Protein AF-A0A3A5KV38-F1 (afdb_monomer_lite)

Sequence (292 aa):
MNAKLRKIRETLGQWLKVYRAKRARAKSKATFIGITGSSAKSTTASLLGHILAGYRPTYTQVLALKTLFPGEHFWLPTAAAVATALELGVPPQIVAARAATLQPLANRSQVLVTEGGPHFLVDAAKAPWHSINLALDMMAKATVARKRIVLGQISDYAGSTRKYHYAYKSAREIADQVIYTGDNAHRSKADQADRDSGRFLELRTPKQVSDHIKATAVEGELILLKSSPKLHLERIALAWTHDVKCWVPNCGKREGCEGCGLFEVPFEEHRDYVRKRKRAKRRRRFLRLIGR

pLDDT: mean 88.74, std 10.94, range [54.31, 98.88]

Foldseek 3Di:
DDPVVVVVVVVVVVVVVLVVQQVCLVVDPDDDDQFFDPDCRVVVQVVVQVVVVVPDDGDGDDQDAAAPQLFRVCRVVLSVVLVVCVSNSNDSVVSRVVRNPDADDPQCQGWDAFVQFEIERRNALAAELVVLVRLLRSLQPDPFPAEEEEEEAHDDDPDDLVSLCVSLVSNLVRHQAYEYEADSQVSNPDDPVCVVVRSYYYDHALVVVLVVRVVDTGHHYYYYDHHHNQRLNCLSVVVSVDQFQDRPRGDPDSDHPVVLVCRNPHPVCSVVVVVVVVVVVVVVVVCVVVVD

Secondary structure (DSSP, 8-state):
--HHHHHHHHHHHHHHHHHHHHHHHHT--PPP-----SSSHHHHHHHHHHHHHTTS-------------SSGGGHHHHHHHHHHHHHTT--HHHHHHHHTT-PPPTTSSEEEE-TTS-EEEEE-S--BHHHHHHHHHHHHH---S-EEEEE---BSSS--THHHHHHHHHHHTT-SEEEEESTTGGGG---HHHHHTTSEEEESSHHHHHHHHHHH--TT-EEEEE--GGG-THHHHHTTTS------SS---SS-HHHHT-TTS-GGGHHHHHHHHHHHHHHHHHHHHTT-

Organism: NCBI:txid1300307

InterPro domains:
  IPR036565 Mur-like, catalytic domain superfamily [G3DSA:3.40.1190.10] (15-68)
  IPR036565 Mur-like, catalytic domain superfamily [SSF53623] (26-59)
  IPR036615 Mur ligase, C-terminal domain superfamily [G3DSA:3.90.190.20] (105-247)
  IPR036615 Mur ligase, C-terminal domain superfamily [SSF53244] (106-237)
  IPR051046 MurCDEF Family: Cell Wall and Coenzyme F430 Synthesis [PTHR43024] (65-241)

Structure (mmCIF, N/CA/C/O backbone):
data_AF-A0A3A5KV38-F1
#
_entry.id   AF-A0A3A5KV38-F1
#
loop_
_atom_site.group_PDB
_atom_site.id
_atom_site.type_symbol
_atom_site.label_atom_id
_atom_site.label_alt_id
_atom_site.label_comp_id
_atom_site.label_asym_id
_atom_site.label_entity_id
_atom_site.label_seq_id
_atom_site.pdbx_PDB_ins_code
_atom_site.Cartn_x
_atom_site.Cartn_y
_atom_site.Cartn_z
_atom_site.occupancy
_atom_site.B_iso_or_equiv
_atom_site.auth_seq_id
_atom_site.auth_comp_id
_atom_site.auth_asym_id
_atom_site.auth_atom_id
_atom_site.pdbx_PDB_model_num
ATOM 1 N N . MET A 1 1 ? 11.147 -40.785 -29.846 1.00 54.38 1 MET A N 1
ATOM 2 C CA . MET A 1 1 ? 12.296 -39.887 -29.566 1.00 54.38 1 MET A CA 1
ATOM 3 C C . MET A 1 1 ? 12.052 -39.164 -28.240 1.00 54.38 1 MET A C 1
ATOM 5 O O . MET A 1 1 ? 11.000 -38.566 -28.069 1.00 54.38 1 MET A O 1
ATOM 9 N N . ASN A 1 2 ? 12.958 -39.309 -27.269 1.00 63.25 2 ASN A N 1
ATOM 10 C CA . ASN A 1 2 ? 12.682 -39.095 -25.840 1.00 63.25 2 ASN A CA 1
ATOM 11 C C . ASN A 1 2 ? 12.445 -37.609 -25.474 1.00 63.25 2 ASN A C 1
ATOM 13 O O . ASN A 1 2 ? 13.310 -36.768 -25.719 1.00 63.25 2 ASN A O 1
ATOM 17 N N . ALA A 1 3 ? 11.317 -37.275 -24.833 1.00 62.84 3 ALA A N 1
ATOM 18 C CA . ALA A 1 3 ? 10.956 -35.901 -24.434 1.00 62.84 3 ALA A CA 1
ATOM 19 C C . ALA A 1 3 ? 12.040 -35.204 -23.581 1.00 62.84 3 ALA A C 1
ATOM 21 O O . ALA A 1 3 ? 12.224 -33.987 -23.642 1.00 62.84 3 ALA A O 1
ATOM 22 N N . LYS A 1 4 ? 12.823 -36.001 -22.845 1.00 65.94 4 LYS A N 1
ATOM 23 C CA . LYS A 1 4 ? 13.982 -35.572 -22.051 1.00 65.94 4 LYS A CA 1
ATOM 24 C C . LYS A 1 4 ? 15.121 -35.014 -22.921 1.00 65.94 4 LYS A C 1
ATOM 26 O O . LYS A 1 4 ? 15.683 -33.974 -22.595 1.00 65.94 4 LYS A O 1
ATOM 31 N N . LEU A 1 5 ? 15.407 -35.644 -24.064 1.00 66.88 5 LEU A N 1
ATOM 32 C CA . LEU A 1 5 ? 16.429 -35.208 -25.029 1.00 66.88 5 LEU A CA 1
ATOM 33 C C . LEU A 1 5 ? 16.034 -33.909 -25.746 1.00 66.88 5 LEU A C 1
ATOM 35 O O . LEU A 1 5 ? 16.889 -33.056 -25.979 1.00 66.88 5 LEU A O 1
ATOM 39 N N . ARG A 1 6 ? 14.737 -33.724 -26.035 1.00 64.62 6 ARG A N 1
ATOM 40 C CA . ARG A 1 6 ? 14.208 -32.468 -26.594 1.00 64.62 6 ARG A CA 1
ATOM 41 C C . ARG A 1 6 ? 14.396 -31.307 -25.615 1.00 64.62 6 ARG A C 1
ATOM 43 O O . ARG A 1 6 ? 14.966 -30.288 -25.988 1.00 64.62 6 ARG A O 1
ATOM 50 N N . LYS A 1 7 ? 14.034 -31.515 -24.345 1.00 62.53 7 LYS A N 1
ATOM 51 C CA . LYS A 1 7 ? 14.192 -30.517 -23.278 1.00 62.53 7 LYS A CA 1
ATOM 52 C C . LYS A 1 7 ? 15.662 -30.155 -23.039 1.00 62.53 7 LYS A C 1
ATOM 54 O O . LYS A 1 7 ? 15.981 -28.985 -22.853 1.00 62.53 7 LYS A O 1
ATOM 59 N N . ILE A 1 8 ? 16.574 -31.130 -23.105 1.00 75.31 8 ILE A N 1
ATOM 60 C CA . ILE A 1 8 ? 18.022 -30.886 -22.989 1.00 75.31 8 ILE A CA 1
ATOM 61 C C . ILE A 1 8 ? 18.530 -30.048 -24.169 1.00 75.31 8 ILE A C 1
ATOM 63 O O . ILE A 1 8 ? 19.222 -29.059 -23.943 1.00 75.31 8 ILE A O 1
ATOM 67 N N . ARG A 1 9 ? 18.150 -30.383 -25.411 1.00 69.75 9 ARG A N 1
ATOM 68 C CA . ARG A 1 9 ? 18.524 -29.612 -26.613 1.00 69.75 9 ARG A CA 1
ATOM 69 C C . ARG A 1 9 ? 17.982 -28.183 -26.595 1.00 69.75 9 ARG A C 1
ATOM 71 O O . ARG A 1 9 ? 18.722 -27.261 -26.925 1.00 69.75 9 ARG A O 1
ATOM 78 N N . GLU A 1 10 ? 16.733 -27.989 -26.182 1.00 67.38 10 GLU A N 1
ATOM 79 C CA . GLU A 1 10 ? 16.134 -26.658 -26.008 1.00 67.38 10 GLU A CA 1
ATOM 80 C C . GLU A 1 10 ? 16.888 -25.846 -24.947 1.00 67.38 10 GLU A C 1
ATOM 82 O O . GLU A 1 10 ? 17.255 -24.698 -25.196 1.00 67.38 10 GLU A O 1
ATOM 87 N N . THR A 1 11 ? 17.214 -26.466 -23.807 1.00 68.62 11 THR A N 1
ATOM 88 C CA . THR A 1 11 ? 17.976 -25.829 -22.719 1.00 68.62 11 THR A CA 1
ATOM 89 C C . THR A 1 11 ? 19.388 -25.435 -23.166 1.00 68.62 11 THR A C 1
ATOM 91 O O . THR A 1 11 ? 19.821 -24.310 -22.919 1.00 68.62 11 THR A O 1
ATOM 94 N N . LEU A 1 12 ? 20.093 -26.321 -23.878 1.00 77.94 12 LEU A N 1
ATOM 95 C CA . LEU A 1 12 ? 21.429 -26.066 -24.433 1.00 77.94 12 LEU A CA 1
ATOM 96 C C . LEU A 1 12 ? 21.402 -24.978 -25.509 1.00 77.94 12 LEU A C 1
ATOM 98 O O . LEU A 1 12 ? 22.242 -24.080 -25.499 1.00 77.94 12 LEU A O 1
ATOM 102 N N . GLY A 1 13 ? 20.415 -25.019 -26.406 1.00 78.19 13 GLY A N 1
ATOM 103 C CA . GLY A 1 13 ? 20.216 -23.999 -27.434 1.00 78.19 13 GLY A CA 1
ATOM 104 C C . GLY A 1 13 ? 19.918 -22.628 -26.830 1.00 78.19 13 GLY A C 1
ATOM 105 O O . GLY A 1 13 ? 20.452 -21.614 -27.285 1.00 78.19 13 GLY A O 1
ATOM 106 N N . GLN A 1 14 ? 19.121 -22.586 -25.764 1.00 60.22 14 GLN A N 1
ATOM 107 C CA . GLN A 1 14 ? 18.861 -21.362 -25.021 1.00 60.22 14 GLN A CA 1
ATOM 108 C C . GLN A 1 14 ? 20.121 -20.877 -24.297 1.00 60.22 14 GLN A C 1
ATOM 110 O O . GLN A 1 14 ? 20.459 -19.703 -24.412 1.00 60.22 14 GLN A O 1
ATOM 115 N N . TRP A 1 15 ? 20.883 -21.762 -23.651 1.00 74.06 15 TRP A N 1
ATOM 116 C CA . TRP A 1 15 ? 22.145 -21.412 -22.993 1.00 74.06 15 TRP A CA 1
ATOM 117 C C . TRP A 1 15 ? 23.169 -20.819 -23.971 1.00 74.06 15 TRP A C 1
ATOM 119 O O . TRP A 1 15 ? 23.742 -19.766 -23.700 1.00 74.06 15 TRP A O 1
ATOM 129 N N . LEU A 1 16 ? 23.322 -21.417 -25.155 1.00 74.06 16 LEU A N 1
ATOM 130 C CA . LEU A 1 16 ? 24.179 -20.908 -26.231 1.00 74.06 16 LEU A CA 1
ATOM 131 C C . LEU A 1 16 ? 23.717 -19.544 -26.755 1.00 74.06 16 LEU A C 1
ATOM 133 O O . LEU A 1 16 ? 24.548 -18.658 -26.963 1.00 74.06 16 LEU A O 1
ATOM 137 N N . LYS A 1 17 ? 22.405 -19.341 -26.937 1.00 65.12 17 LYS A N 1
ATOM 138 C CA . LYS A 1 17 ? 21.839 -18.034 -27.318 1.00 65.12 17 LYS A CA 1
ATOM 139 C C . LYS A 1 17 ? 22.121 -16.973 -26.256 1.00 65.12 17 LYS A C 1
ATOM 141 O O . LYS A 1 17 ? 22.513 -15.862 -26.598 1.00 65.12 17 LYS A O 1
ATOM 146 N N . VAL A 1 18 ? 21.979 -17.317 -24.978 1.00 62.69 18 VAL A N 1
ATOM 147 C CA . VAL A 1 18 ? 22.226 -16.406 -23.852 1.00 62.69 18 VAL A CA 1
ATOM 148 C C . VAL A 1 18 ? 23.711 -16.093 -23.703 1.00 62.69 18 VAL A C 1
ATOM 150 O O . VAL A 1 18 ? 24.069 -14.931 -23.535 1.00 62.69 18 VAL A O 1
ATOM 153 N N . TYR A 1 19 ? 24.585 -17.091 -23.830 1.00 73.19 19 TYR A N 1
ATOM 154 C CA . TYR A 1 19 ? 26.034 -16.900 -23.835 1.00 73.19 19 TYR A CA 1
ATOM 155 C C . TYR A 1 19 ? 26.473 -15.991 -24.991 1.00 73.19 19 TYR A C 1
ATOM 157 O O . TYR A 1 19 ? 27.213 -15.031 -24.777 1.00 73.19 19 TYR A O 1
ATOM 165 N N . ARG A 1 20 ? 25.960 -16.233 -26.206 1.00 69.31 20 ARG A N 1
ATOM 166 C CA . ARG A 1 20 ? 26.211 -15.378 -27.376 1.00 69.31 20 ARG A CA 1
ATOM 167 C C . ARG A 1 20 ? 25.695 -13.956 -27.163 1.00 69.31 20 ARG A C 1
ATOM 169 O O . ARG A 1 20 ? 26.433 -13.020 -27.441 1.00 69.31 20 ARG A O 1
ATOM 176 N N . ALA A 1 21 ? 24.493 -13.786 -26.612 1.00 63.22 21 ALA A N 1
ATOM 177 C CA . ALA A 1 21 ? 23.935 -12.470 -26.301 1.00 63.22 21 ALA A CA 1
ATOM 178 C C . ALA A 1 21 ? 24.764 -11.721 -25.243 1.00 63.22 21 ALA A C 1
ATOM 180 O O . ALA A 1 21 ? 25.061 -10.545 -25.428 1.00 63.22 21 ALA A O 1
ATOM 181 N N . LYS A 1 22 ? 25.199 -12.397 -24.170 1.00 60.59 22 LYS A N 1
ATOM 182 C CA . LYS A 1 22 ? 26.074 -11.820 -23.134 1.00 60.59 22 LYS A CA 1
ATOM 183 C C . LYS A 1 22 ? 27.435 -11.419 -23.691 1.00 60.59 22 LYS A C 1
ATOM 185 O O . LYS A 1 22 ? 27.898 -10.317 -23.426 1.00 60.59 22 LYS A O 1
ATOM 190 N N . ARG A 1 23 ? 28.059 -12.283 -24.497 1.00 72.69 23 ARG A N 1
ATOM 191 C CA . ARG A 1 23 ? 29.352 -12.009 -25.139 1.00 72.69 23 ARG A CA 1
ATOM 192 C C . ARG A 1 23 ? 29.251 -10.894 -26.182 1.00 72.69 23 ARG A C 1
ATOM 194 O O . ARG A 1 23 ? 30.182 -10.106 -26.291 1.00 72.69 23 ARG A O 1
ATOM 201 N N . ALA A 1 24 ? 28.143 -10.816 -26.919 1.00 66.75 24 ALA A N 1
ATOM 202 C CA . ALA A 1 24 ? 27.874 -9.731 -27.857 1.00 66.75 24 ALA A CA 1
ATOM 203 C C . ALA A 1 24 ? 27.655 -8.401 -27.124 1.00 66.75 24 ALA A C 1
ATOM 205 O O . ALA A 1 24 ? 28.288 -7.423 -27.492 1.00 66.75 24 ALA A O 1
ATOM 206 N N . ARG A 1 25 ? 26.851 -8.374 -26.049 1.00 65.12 25 ARG A N 1
ATOM 207 C CA . ARG A 1 25 ? 26.626 -7.172 -25.223 1.00 65.12 25 ARG A CA 1
ATOM 208 C C . ARG A 1 25 ? 27.889 -6.693 -24.515 1.00 65.12 25 ARG A C 1
ATOM 210 O O . ARG A 1 25 ? 28.226 -5.527 -24.632 1.00 65.12 25 ARG A O 1
ATOM 217 N N . ALA A 1 26 ? 28.650 -7.592 -23.889 1.00 64.88 26 ALA A N 1
ATOM 218 C CA . ALA A 1 26 ? 29.912 -7.248 -23.223 1.00 64.88 26 ALA A CA 1
ATOM 219 C C . ALA A 1 26 ? 30.984 -6.697 -24.182 1.00 64.88 26 ALA A C 1
ATOM 221 O O . ALA A 1 26 ? 31.929 -6.048 -23.747 1.00 64.88 26 ALA A O 1
ATOM 222 N N . LYS A 1 27 ? 30.856 -6.971 -25.486 1.00 68.88 27 LYS A N 1
ATOM 223 C CA . LYS A 1 27 ? 31.720 -6.424 -26.543 1.00 68.88 27 LYS A CA 1
ATOM 224 C C . LYS A 1 27 ? 31.043 -5.319 -27.358 1.00 68.88 27 LYS A C 1
ATOM 226 O O . LYS A 1 27 ? 31.645 -4.799 -28.295 1.00 68.88 27 LYS A O 1
ATOM 231 N N . SER A 1 28 ? 29.797 -4.986 -27.037 1.00 63.28 28 SER A N 1
ATOM 232 C CA . SER A 1 28 ? 29.004 -4.019 -27.777 1.00 63.28 28 SER A CA 1
ATOM 233 C C . SER A 1 28 ? 29.382 -2.614 -27.335 1.00 63.28 28 SER A C 1
ATOM 235 O O . SER A 1 28 ? 29.281 -2.279 -26.161 1.00 63.28 28 SER A O 1
ATOM 237 N N . LYS A 1 29 ? 29.772 -1.773 -28.294 1.00 67.38 29 LYS A N 1
ATOM 238 C CA . LYS A 1 29 ? 29.831 -0.313 -28.121 1.00 67.38 29 LYS A CA 1
ATOM 239 C C . LYS A 1 29 ? 28.498 0.360 -28.487 1.00 67.38 29 LYS A C 1
ATOM 241 O O . LYS A 1 29 ? 28.461 1.572 -28.667 1.00 67.38 29 LYS A O 1
ATOM 246 N N . ALA A 1 30 ? 27.435 -0.419 -28.712 1.00 65.44 30 ALA A N 1
ATOM 247 C CA . ALA A 1 30 ? 26.149 0.113 -29.145 1.00 65.44 30 ALA A CA 1
ATOM 248 C C . ALA A 1 30 ? 25.458 0.882 -28.014 1.00 65.44 30 ALA A C 1
ATOM 250 O O . ALA A 1 30 ? 25.478 0.461 -26.860 1.00 65.44 30 ALA A O 1
ATOM 251 N N . THR A 1 31 ? 24.806 1.982 -28.371 1.00 63.75 31 THR A N 1
ATOM 252 C CA . THR A 1 31 ? 23.974 2.763 -27.456 1.00 63.75 31 THR A CA 1
ATOM 253 C C . THR A 1 31 ? 22.597 2.120 -27.344 1.00 63.75 31 THR A C 1
ATOM 255 O O . THR A 1 31 ? 21.904 1.958 -28.348 1.00 63.75 31 THR A O 1
ATOM 258 N N . PHE A 1 32 ? 22.184 1.775 -26.125 1.00 66.06 32 PHE A N 1
ATOM 259 C CA . PHE A 1 32 ? 20.850 1.244 -25.853 1.00 66.06 32 PHE A CA 1
ATOM 260 C C . PHE A 1 32 ? 19.901 2.368 -25.436 1.00 66.06 32 PHE A C 1
ATOM 262 O O . PHE A 1 32 ? 20.197 3.138 -24.525 1.00 66.06 32 PHE A O 1
ATOM 269 N N . ILE A 1 33 ? 18.742 2.442 -26.094 1.00 66.81 33 ILE A N 1
ATOM 270 C CA . ILE A 1 33 ? 17.688 3.416 -25.795 1.00 66.81 33 ILE A CA 1
ATOM 271 C C . ILE A 1 33 ? 16.467 2.646 -25.287 1.00 66.81 33 ILE A C 1
ATOM 273 O O . ILE A 1 33 ? 15.830 1.904 -26.034 1.00 66.81 33 ILE A O 1
ATOM 277 N N . GLY A 1 34 ? 16.153 2.796 -23.999 1.00 67.25 34 GLY A N 1
ATOM 278 C CA . GLY A 1 34 ? 14.966 2.198 -23.389 1.00 67.25 34 GLY A CA 1
ATOM 279 C C . GLY A 1 34 ? 13.739 3.084 -23.587 1.00 67.25 34 GLY A C 1
ATOM 280 O O . GLY A 1 34 ? 13.705 4.203 -23.084 1.00 67.25 34 GLY A O 1
ATOM 281 N N . ILE A 1 35 ? 12.717 2.580 -24.283 1.00 70.56 35 ILE A N 1
ATOM 282 C CA . ILE A 1 35 ? 11.435 3.278 -24.467 1.00 70.56 35 ILE A CA 1
ATOM 283 C C . ILE A 1 35 ? 10.396 2.674 -23.528 1.00 70.56 35 ILE A C 1
ATOM 285 O O . ILE A 1 35 ? 10.151 1.468 -23.543 1.00 70.56 35 ILE A O 1
ATOM 289 N N . THR A 1 36 ? 9.768 3.516 -22.712 1.00 70.06 36 THR A N 1
ATOM 290 C CA . THR A 1 36 ? 8.816 3.086 -21.686 1.00 70.06 36 THR A CA 1
ATOM 291 C C . THR A 1 36 ? 7.736 4.143 -21.418 1.00 70.06 36 THR A C 1
ATOM 293 O O . THR A 1 36 ? 7.920 5.310 -21.746 1.00 70.06 36 THR A O 1
ATOM 296 N N . GLY A 1 37 ? 6.586 3.727 -20.878 1.00 64.94 37 GLY A N 1
ATOM 297 C CA . GLY A 1 37 ? 5.419 4.577 -20.604 1.00 64.94 37 GLY A CA 1
ATOM 298 C C . GLY A 1 37 ? 4.129 3.769 -20.430 1.00 64.94 37 GLY A C 1
ATOM 299 O O . GLY A 1 37 ? 4.129 2.551 -20.582 1.00 64.94 37 GLY A O 1
ATOM 300 N N . SER A 1 38 ? 2.990 4.407 -20.163 1.00 61.81 38 SER A N 1
ATOM 301 C CA . SER A 1 38 ? 1.663 3.757 -20.205 1.00 61.81 38 SER A CA 1
ATOM 302 C C . SER A 1 38 ? 1.041 3.802 -21.610 1.00 61.81 38 SER A C 1
ATOM 304 O O . SER A 1 38 ? 0.448 2.812 -22.036 1.00 61.81 38 SER A O 1
ATOM 306 N N . SER A 1 39 ? 1.357 4.828 -22.407 1.00 65.62 39 SER A N 1
ATOM 307 C CA . SER A 1 39 ? 0.828 5.048 -23.766 1.00 65.62 39 SER A CA 1
ATOM 308 C C . SER A 1 39 ? 1.938 5.237 -24.811 1.00 65.62 39 SER A C 1
ATOM 310 O O . SER A 1 39 ? 3.085 5.489 -24.455 1.00 65.62 39 SER A O 1
ATOM 312 N N . ALA A 1 40 ? 1.612 5.050 -26.096 1.00 74.81 40 ALA A N 1
ATOM 313 C CA . ALA A 1 40 ? 2.463 5.294 -27.277 1.00 74.81 40 ALA A CA 1
ATOM 314 C C . ALA A 1 40 ? 3.796 4.516 -27.407 1.00 74.81 40 ALA A C 1
ATOM 316 O O . ALA A 1 40 ? 4.414 4.575 -28.462 1.00 74.81 40 ALA A O 1
ATOM 317 N N . LYS A 1 41 ? 4.219 3.727 -26.409 1.00 78.19 41 LYS A N 1
ATOM 318 C CA . LYS A 1 41 ? 5.481 2.950 -26.411 1.00 78.19 41 LYS A CA 1
ATOM 319 C C . LYS A 1 41 ? 5.795 2.209 -27.715 1.00 78.19 41 LYS A C 1
ATOM 321 O O . LYS A 1 41 ? 6.899 2.335 -28.231 1.00 78.19 41 LYS A O 1
ATOM 326 N N . SER A 1 42 ? 4.859 1.394 -28.209 1.00 75.25 42 SER A N 1
ATOM 327 C CA . SER A 1 42 ? 5.043 0.582 -29.419 1.00 75.25 42 SER A CA 1
ATOM 328 C C . SER A 1 42 ? 5.198 1.463 -30.653 1.00 75.25 42 SER A C 1
ATOM 330 O O . SER A 1 42 ? 6.068 1.204 -31.482 1.00 75.25 42 SER A O 1
ATOM 332 N N . THR A 1 43 ? 4.414 2.538 -30.735 1.00 82.69 43 THR A N 1
ATOM 333 C CA . THR A 1 43 ? 4.515 3.552 -31.786 1.00 82.69 43 THR A CA 1
ATOM 334 C C . THR A 1 43 ? 5.864 4.264 -31.727 1.00 82.69 43 THR A C 1
ATOM 336 O O . THR A 1 43 ? 6.565 4.296 -32.730 1.00 82.69 43 THR A O 1
ATOM 339 N N . THR A 1 44 ? 6.289 4.751 -30.556 1.00 85.31 44 THR A N 1
ATOM 340 C CA . THR A 1 44 ? 7.593 5.406 -30.366 1.00 85.31 44 THR A CA 1
ATOM 341 C C . THR A 1 44 ? 8.750 4.462 -30.688 1.00 85.31 44 THR A C 1
ATOM 343 O O . THR A 1 44 ? 9.686 4.866 -31.368 1.00 85.31 44 THR A O 1
ATOM 346 N N . ALA A 1 45 ? 8.686 3.198 -30.256 1.00 83.12 45 ALA A N 1
ATOM 347 C CA . ALA A 1 45 ? 9.713 2.201 -30.558 1.00 83.12 45 ALA A CA 1
ATOM 348 C C . ALA A 1 45 ? 9.793 1.879 -32.051 1.00 83.12 45 ALA A C 1
ATOM 350 O O . ALA A 1 45 ? 10.892 1.754 -32.587 1.00 83.12 45 ALA A O 1
ATOM 351 N N . SER A 1 46 ? 8.647 1.795 -32.727 1.00 85.00 46 SER A N 1
ATOM 352 C CA . SER A 1 46 ? 8.595 1.552 -34.171 1.00 85.00 46 SER A CA 1
ATOM 353 C C . SER A 1 46 ? 9.108 2.760 -34.958 1.00 85.00 46 SER A C 1
ATOM 355 O O . SER A 1 46 ? 9.930 2.591 -35.853 1.00 85.00 46 SER A O 1
ATOM 357 N N . LEU A 1 47 ? 8.692 3.975 -34.582 1.00 88.56 47 LEU A N 1
ATOM 358 C CA . LEU A 1 47 ? 9.126 5.222 -35.214 1.00 88.56 47 LEU A CA 1
ATOM 359 C C . LEU A 1 47 ? 10.630 5.446 -35.032 1.00 88.56 47 LEU A C 1
ATOM 361 O O . LEU A 1 47 ? 11.335 5.709 -36.001 1.00 88.56 47 LEU A O 1
ATOM 365 N N . LEU A 1 48 ? 11.139 5.283 -33.806 1.00 87.81 48 LEU A N 1
ATOM 366 C CA . LEU A 1 48 ? 12.568 5.403 -33.535 1.00 87.81 48 LEU A CA 1
ATOM 367 C C . LEU A 1 48 ? 13.359 4.331 -34.290 1.00 87.81 48 LEU A C 1
ATOM 369 O O . LEU A 1 48 ? 14.389 4.638 -34.880 1.00 87.81 48 LEU A O 1
ATOM 373 N N . GLY A 1 49 ? 12.862 3.091 -34.309 1.00 88.44 49 GLY A N 1
ATOM 374 C CA . GLY A 1 49 ? 13.451 2.011 -35.094 1.00 88.44 49 GLY A CA 1
ATOM 375 C C . GLY A 1 49 ? 13.570 2.360 -36.574 1.00 88.44 49 GLY A C 1
ATOM 376 O O . GLY A 1 49 ? 14.634 2.170 -37.153 1.00 88.44 49 GLY A O 1
ATOM 377 N N . HIS A 1 50 ? 12.507 2.915 -37.160 1.00 90.25 50 HIS A N 1
ATOM 378 C CA . HIS A 1 50 ? 12.479 3.346 -38.556 1.00 90.25 50 HIS A CA 1
ATOM 379 C C . HIS A 1 50 ? 13.477 4.481 -38.836 1.00 90.25 50 HIS A C 1
ATOM 381 O O . HIS A 1 50 ? 14.271 4.375 -39.767 1.00 90.25 50 HIS A O 1
ATOM 387 N N . ILE A 1 51 ? 13.496 5.522 -37.995 1.00 92.75 51 ILE A N 1
ATOM 388 C CA . ILE A 1 51 ? 14.423 6.658 -38.131 1.00 92.75 51 ILE A CA 1
ATOM 389 C C . ILE A 1 51 ? 15.882 6.190 -38.012 1.00 92.75 51 ILE A C 1
ATOM 391 O O . ILE A 1 51 ? 16.714 6.517 -38.857 1.00 92.75 51 ILE A O 1
ATOM 395 N N . LEU A 1 52 ? 16.208 5.401 -36.983 1.00 90.44 52 LEU A N 1
ATOM 396 C CA . LEU A 1 52 ? 17.579 4.950 -36.729 1.00 90.44 52 LEU A CA 1
ATOM 397 C C . LEU A 1 52 ? 18.073 3.933 -37.763 1.00 90.44 52 LEU A C 1
ATOM 399 O O . LEU A 1 52 ? 19.267 3.925 -38.072 1.00 90.44 52 LEU A O 1
ATOM 403 N N . ALA A 1 53 ? 17.181 3.113 -38.328 1.00 90.06 53 ALA A N 1
ATOM 404 C CA . ALA A 1 53 ? 17.526 2.173 -39.392 1.00 90.06 53 ALA A CA 1
ATOM 405 C C . ALA A 1 53 ? 18.083 2.874 -40.643 1.00 90.06 53 ALA A C 1
ATOM 407 O O . ALA A 1 53 ? 18.913 2.288 -41.334 1.00 90.06 53 ALA A O 1
ATOM 408 N N . GLY A 1 54 ? 17.693 4.131 -40.894 1.00 91.69 54 GLY A N 1
ATOM 409 C CA . GLY A 1 54 ? 18.264 4.956 -41.963 1.00 91.69 54 GLY A CA 1
ATOM 410 C C . GLY A 1 54 ? 19.723 5.371 -41.730 1.00 91.69 54 GLY A C 1
ATOM 411 O O . GLY A 1 54 ? 20.410 5.733 -42.678 1.00 91.69 54 GLY A O 1
ATOM 412 N N . TYR A 1 55 ? 20.219 5.297 -40.489 1.00 90.75 55 TYR A N 1
ATOM 413 C CA . TYR A 1 55 ? 21.595 5.659 -40.135 1.00 90.75 55 TYR A CA 1
ATOM 414 C C . TYR A 1 55 ? 22.486 4.436 -39.877 1.00 90.75 55 TYR A C 1
ATOM 416 O O . TYR A 1 55 ? 23.630 4.389 -40.332 1.00 90.75 55 TYR A O 1
ATOM 424 N N . ARG A 1 56 ? 21.992 3.437 -39.129 1.00 85.62 56 ARG A N 1
ATOM 425 C CA . ARG A 1 56 ? 22.723 2.199 -38.797 1.00 85.62 56 ARG A CA 1
ATOM 426 C C . ARG A 1 56 ? 21.787 1.001 -38.604 1.00 85.62 56 ARG A C 1
ATOM 428 O O . ARG A 1 56 ? 20.622 1.194 -38.255 1.00 85.62 56 ARG A O 1
ATOM 435 N N . PRO A 1 57 ? 22.302 -0.246 -38.721 1.00 83.81 57 PRO A N 1
ATOM 436 C CA . PRO A 1 57 ? 21.540 -1.448 -38.391 1.00 83.81 57 PRO A CA 1
ATOM 437 C C . PRO A 1 57 ? 20.911 -1.344 -37.000 1.00 83.81 57 PRO A C 1
ATOM 439 O O . PRO A 1 57 ? 21.611 -1.292 -35.987 1.00 83.81 57 PRO A O 1
ATOM 442 N N . THR A 1 58 ? 19.583 -1.308 -36.971 1.00 83.56 58 THR A N 1
ATOM 443 C CA . THR A 1 58 ? 18.789 -1.093 -35.762 1.00 83.56 58 THR A CA 1
ATOM 444 C C . THR A 1 58 ? 17.820 -2.250 -35.593 1.00 83.56 58 THR A C 1
ATOM 446 O O . THR A 1 58 ? 17.136 -2.640 -36.534 1.00 83.56 58 THR A O 1
ATOM 449 N N . TYR A 1 59 ? 17.748 -2.793 -34.380 1.00 76.25 59 TYR A N 1
ATOM 450 C CA . TYR A 1 59 ? 16.837 -3.878 -34.033 1.00 76.25 59 TYR A CA 1
ATOM 451 C C . TYR A 1 59 ? 15.871 -3.390 -32.960 1.00 76.25 59 TYR A C 1
ATOM 453 O O . TYR A 1 59 ? 16.294 -3.020 -31.864 1.00 76.25 59 TYR A O 1
ATOM 461 N N . THR A 1 60 ? 14.576 -3.396 -33.263 1.00 73.62 60 THR A N 1
ATOM 462 C CA . THR A 1 60 ? 13.530 -3.074 -32.292 1.00 73.62 60 THR A CA 1
ATOM 463 C C . THR A 1 60 ? 13.082 -4.337 -31.567 1.00 73.62 60 THR A C 1
ATOM 465 O O . THR A 1 60 ? 12.903 -5.401 -32.159 1.00 73.62 60 THR A O 1
ATOM 468 N N . GLN A 1 61 ? 12.897 -4.230 -30.253 1.00 73.19 61 GLN A N 1
ATOM 469 C CA . GLN A 1 61 ? 12.325 -5.294 -29.439 1.00 73.19 61 GLN A CA 1
ATOM 470 C C . GLN A 1 61 ? 11.206 -4.715 -28.582 1.00 73.19 61 GLN A C 1
ATOM 472 O O . GLN A 1 61 ? 11.408 -3.741 -27.860 1.00 73.19 61 GLN A O 1
ATOM 477 N N . VAL A 1 62 ? 10.034 -5.346 -28.634 1.00 76.38 62 VAL A N 1
ATOM 478 C CA . VAL A 1 62 ? 8.908 -5.039 -27.749 1.00 76.38 62 VAL A CA 1
ATOM 479 C C . VAL A 1 62 ? 8.753 -6.192 -26.767 1.00 76.38 62 VAL A C 1
ATOM 481 O O . VAL A 1 62 ? 8.644 -7.350 -27.170 1.00 76.38 62 VAL A O 1
ATOM 484 N N . LEU A 1 63 ? 8.756 -5.875 -25.473 1.00 80.88 63 LEU A N 1
ATOM 485 C CA . LEU A 1 63 ? 8.524 -6.840 -24.404 1.00 80.88 63 LEU A CA 1
ATOM 486 C C . LEU A 1 63 ? 7.253 -6.452 -23.649 1.00 80.88 63 LEU A C 1
ATOM 488 O O . LEU A 1 63 ? 7.230 -5.451 -22.936 1.00 80.88 63 LEU A O 1
ATOM 492 N N . ALA A 1 64 ? 6.199 -7.250 -23.806 1.00 83.38 64 ALA A N 1
ATOM 493 C CA . ALA A 1 64 ? 4.999 -7.118 -22.993 1.00 83.38 64 ALA A CA 1
ATOM 494 C C . ALA A 1 64 ? 5.270 -7.681 -21.591 1.00 83.38 64 ALA A C 1
ATOM 496 O O . ALA A 1 64 ? 5.739 -8.811 -21.444 1.00 83.38 64 ALA A O 1
ATOM 497 N N . LEU A 1 65 ? 4.973 -6.887 -20.565 1.00 87.81 65 LEU A N 1
ATOM 498 C CA . LEU A 1 65 ? 5.183 -7.249 -19.168 1.00 87.81 65 LEU A CA 1
ATOM 499 C C . LEU A 1 65 ? 3.847 -7.266 -18.438 1.00 87.81 65 LEU A C 1
ATOM 501 O O . LEU A 1 65 ? 3.029 -6.365 -18.608 1.00 87.81 65 LEU A O 1
ATOM 505 N N . LYS A 1 66 ? 3.669 -8.274 -17.589 1.00 91.31 66 LYS A N 1
ATOM 506 C CA . LYS A 1 66 ? 2.654 -8.274 -16.536 1.00 91.31 66 LYS A CA 1
ATOM 507 C C . LYS A 1 66 ? 3.366 -8.031 -15.211 1.00 91.31 66 LYS A C 1
ATOM 509 O O . LYS A 1 66 ? 4.474 -8.530 -15.024 1.00 91.31 66 LYS A O 1
ATOM 514 N N . THR A 1 67 ? 2.750 -7.273 -14.315 1.00 92.56 67 THR A N 1
ATOM 515 C CA . THR A 1 67 ? 3.251 -7.037 -12.956 1.00 92.56 67 THR A CA 1
ATOM 516 C C . THR A 1 67 ? 2.101 -7.144 -11.965 1.00 92.56 67 THR A C 1
ATOM 518 O O . THR A 1 67 ? 0.937 -7.036 -12.348 1.00 92.56 67 THR A O 1
ATOM 521 N N . LEU A 1 68 ? 2.437 -7.357 -10.694 1.00 93.81 68 LEU A N 1
ATOM 522 C CA . LEU A 1 68 ? 1.472 -7.388 -9.591 1.00 93.81 68 LEU A CA 1
ATOM 523 C C . LEU A 1 68 ? 1.400 -6.045 -8.846 1.00 93.81 68 LEU A C 1
ATOM 525 O O . LEU A 1 68 ? 0.801 -5.955 -7.779 1.00 93.81 68 LEU A O 1
ATOM 529 N N . PHE A 1 69 ? 2.031 -4.996 -9.384 1.00 93.50 69 PHE A N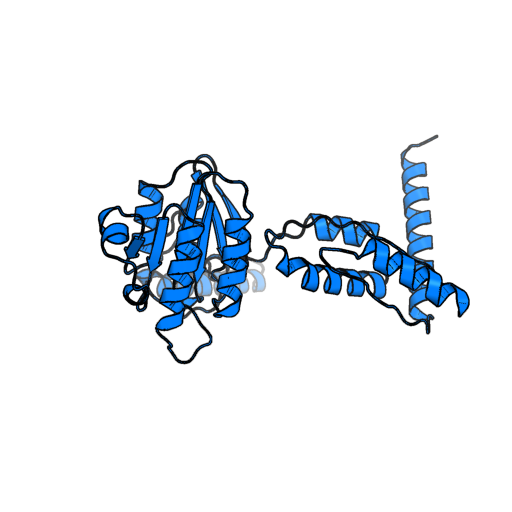 1
ATOM 530 C CA . PHE A 1 69 ? 1.965 -3.663 -8.796 1.00 93.50 69 PHE A CA 1
ATOM 531 C C . PHE A 1 69 ? 0.598 -3.029 -9.091 1.00 93.50 69 PHE A C 1
ATOM 533 O O . PHE A 1 69 ? 0.234 -2.921 -10.261 1.00 93.50 69 PHE A O 1
ATOM 540 N N . PRO A 1 70 ? -0.141 -2.562 -8.070 1.00 92.56 70 PRO A N 1
ATOM 541 C CA . PRO A 1 70 ? -1.526 -2.114 -8.237 1.00 92.56 70 PRO A CA 1
ATOM 542 C C . PRO A 1 70 ? -1.669 -0.697 -8.818 1.00 92.56 70 PRO A C 1
ATOM 544 O O . PRO A 1 70 ? -2.786 -0.237 -9.032 1.00 92.56 70 PRO A O 1
ATOM 547 N N . GLY A 1 71 ? -0.564 0.018 -9.050 1.00 91.38 71 GLY A N 1
ATOM 548 C CA . GLY A 1 71 ? -0.584 1.418 -9.469 1.00 91.38 71 GLY A CA 1
ATOM 549 C C . GLY A 1 71 ? 0.232 1.693 -10.718 1.00 91.38 71 GLY A C 1
ATOM 550 O O . GLY A 1 71 ? 1.354 1.209 -10.866 1.00 91.38 71 GLY A O 1
ATOM 551 N N . GLU A 1 72 ? -0.296 2.552 -11.587 1.00 89.50 72 GLU A N 1
ATOM 552 C CA . GLU A 1 72 ? 0.378 2.928 -12.831 1.00 89.50 72 GLU A CA 1
ATOM 553 C C . GLU A 1 72 ? 1.746 3.549 -12.583 1.00 89.50 72 GLU A C 1
ATOM 555 O O . GLU A 1 72 ? 2.682 3.237 -13.302 1.00 89.50 72 GLU A O 1
ATOM 560 N N . HIS A 1 73 ? 1.913 4.361 -11.539 1.00 90.00 73 HIS A N 1
ATOM 561 C CA . HIS A 1 73 ? 3.189 5.009 -11.220 1.00 90.00 73 HIS A CA 1
ATOM 562 C C . HIS A 1 73 ? 4.368 4.029 -11.025 1.00 90.00 73 HIS A C 1
ATOM 564 O O . HIS A 1 73 ? 5.525 4.443 -11.113 1.00 90.00 73 HIS A O 1
ATOM 570 N N . PHE A 1 74 ? 4.109 2.729 -10.829 1.00 91.44 74 PHE A N 1
ATOM 571 C CA . PHE A 1 74 ? 5.140 1.689 -10.826 1.00 91.44 74 PHE A CA 1
ATOM 572 C C . PHE A 1 74 ? 5.685 1.333 -12.220 1.00 91.44 74 PHE A C 1
ATOM 574 O O . PHE A 1 74 ? 6.686 0.615 -12.303 1.00 91.44 74 PHE A O 1
ATOM 581 N N . TRP A 1 75 ? 5.101 1.834 -13.315 1.00 88.19 75 TRP A N 1
ATOM 582 C CA . TRP A 1 75 ? 5.582 1.574 -14.676 1.00 88.19 75 TRP A CA 1
ATOM 583 C C . TRP A 1 75 ? 7.038 2.023 -14.852 1.00 88.19 75 TRP A C 1
ATOM 585 O O . TRP A 1 75 ? 7.837 1.292 -15.438 1.00 88.19 75 TRP A O 1
ATOM 595 N N . LEU A 1 76 ? 7.405 3.185 -14.296 1.00 87.12 76 LEU A N 1
ATOM 596 C CA . LEU A 1 76 ? 8.745 3.758 -14.426 1.00 87.12 76 LEU A CA 1
ATOM 597 C C . LEU A 1 76 ? 9.812 2.920 -13.700 1.00 87.12 76 LEU A C 1
ATOM 599 O O . LEU A 1 76 ? 10.753 2.481 -14.367 1.00 87.12 76 LEU A O 1
ATOM 603 N N . PRO A 1 77 ? 9.694 2.624 -12.386 1.00 89.94 77 PRO A N 1
ATOM 604 C CA . PRO A 1 77 ? 10.665 1.762 -11.712 1.00 89.94 77 PRO A CA 1
ATOM 605 C C . PRO A 1 77 ? 10.686 0.337 -12.284 1.00 89.94 77 PRO A C 1
ATOM 607 O O . PRO A 1 77 ? 11.757 -0.261 -12.373 1.00 89.94 77 PRO A O 1
ATOM 610 N N . THR A 1 78 ? 9.541 -0.191 -12.737 1.00 90.94 78 THR A N 1
ATOM 611 C CA . THR A 1 78 ? 9.481 -1.495 -13.422 1.00 90.94 78 THR A CA 1
ATOM 612 C C . THR A 1 78 ? 10.316 -1.476 -14.697 1.00 90.94 78 THR A C 1
ATOM 614 O O . THR A 1 78 ? 11.158 -2.347 -14.907 1.00 90.94 78 THR A O 1
ATOM 617 N N . ALA A 1 79 ? 10.108 -0.478 -15.553 1.00 87.06 79 ALA A N 1
ATOM 618 C CA . ALA A 1 79 ? 10.810 -0.384 -16.820 1.00 87.06 79 ALA A CA 1
ATOM 619 C C . ALA A 1 79 ? 12.309 -0.145 -16.647 1.00 87.06 79 ALA A C 1
ATOM 621 O O . ALA A 1 79 ? 13.095 -0.759 -17.364 1.00 87.06 79 ALA A O 1
ATOM 622 N N . ALA A 1 80 ? 12.706 0.678 -15.672 1.00 83.19 80 ALA A N 1
ATOM 623 C CA . ALA A 1 80 ? 14.110 0.870 -15.326 1.00 83.19 80 ALA A CA 1
ATOM 624 C C . ALA A 1 80 ? 14.763 -0.463 -14.921 1.00 83.19 80 ALA A C 1
ATOM 626 O O . ALA A 1 80 ? 15.779 -0.847 -15.496 1.00 83.19 80 ALA A O 1
ATOM 627 N N . ALA A 1 81 ? 14.137 -1.222 -14.015 1.00 88.94 81 ALA A N 1
ATOM 628 C CA . ALA A 1 81 ? 14.649 -2.523 -13.583 1.00 88.94 81 ALA A CA 1
ATOM 629 C C . ALA A 1 81 ? 14.739 -3.538 -14.738 1.00 88.94 81 ALA A C 1
ATOM 631 O O . ALA A 1 81 ? 15.725 -4.270 -14.850 1.00 88.94 81 ALA A O 1
ATOM 632 N N . VAL A 1 82 ? 13.734 -3.569 -15.620 1.00 89.12 82 VAL A N 1
ATOM 633 C CA . VAL A 1 82 ? 13.722 -4.447 -16.798 1.00 89.12 82 VAL A CA 1
ATOM 634 C C . VAL A 1 82 ? 14.814 -4.069 -17.791 1.00 89.12 82 VAL A C 1
ATOM 636 O O . VAL A 1 82 ? 15.551 -4.953 -18.227 1.00 89.12 82 VAL A O 1
ATOM 639 N N . ALA A 1 83 ? 14.957 -2.784 -18.120 1.00 83.06 83 ALA A N 1
ATOM 640 C CA . ALA A 1 83 ? 16.004 -2.307 -19.017 1.00 83.06 83 ALA A CA 1
ATOM 641 C C . ALA A 1 83 ? 17.396 -2.670 -18.477 1.00 83.06 83 ALA A C 1
ATOM 643 O O . ALA A 1 83 ? 18.203 -3.247 -19.204 1.00 83.06 83 ALA A O 1
ATOM 644 N N . THR A 1 84 ? 17.644 -2.449 -17.181 1.00 81.75 84 THR A N 1
ATOM 645 C CA . THR A 1 84 ? 18.897 -2.848 -16.526 1.00 81.75 84 THR A CA 1
ATOM 646 C C . THR A 1 84 ? 19.132 -4.359 -16.593 1.00 81.75 84 THR A C 1
ATOM 648 O O . THR A 1 84 ? 20.232 -4.794 -16.922 1.00 81.75 84 THR A O 1
ATOM 651 N N . ALA A 1 85 ? 18.120 -5.188 -16.321 1.00 84.62 85 ALA A N 1
ATOM 652 C CA . ALA A 1 85 ? 18.272 -6.643 -16.379 1.00 84.62 85 ALA A CA 1
ATOM 653 C C . ALA A 1 85 ? 18.601 -7.138 -17.799 1.00 84.62 85 ALA A C 1
ATOM 655 O O . ALA A 1 85 ? 19.454 -8.013 -17.973 1.00 84.62 85 ALA A O 1
ATOM 656 N N . LEU A 1 86 ? 17.948 -6.569 -18.816 1.00 82.69 86 LEU A N 1
ATOM 657 C CA . LEU A 1 86 ? 18.223 -6.879 -20.218 1.00 82.69 86 LEU A CA 1
ATOM 658 C C . LEU A 1 86 ? 19.654 -6.487 -20.609 1.00 82.69 86 LEU A C 1
ATOM 660 O O . LEU A 1 86 ? 20.331 -7.277 -21.276 1.00 82.69 86 LEU A O 1
ATOM 664 N N . GLU A 1 87 ? 20.128 -5.328 -20.145 1.00 77.50 87 GLU A N 1
ATOM 665 C CA . GLU A 1 87 ? 21.490 -4.840 -20.391 1.00 77.50 87 GLU A CA 1
ATOM 666 C C . GLU A 1 87 ? 22.551 -5.744 -19.751 1.00 77.50 87 GLU A C 1
ATOM 668 O O . GLU A 1 87 ? 23.505 -6.160 -20.406 1.00 77.50 87 GLU A O 1
ATOM 673 N N . LEU A 1 88 ? 22.308 -6.204 -18.520 1.00 78.06 88 LEU A N 1
ATOM 674 C CA . LEU A 1 88 ? 23.147 -7.194 -17.827 1.00 78.06 88 LEU A CA 1
ATOM 675 C C . LEU A 1 88 ? 23.096 -8.601 -18.460 1.00 78.06 88 LEU A C 1
ATOM 677 O O . LEU A 1 88 ? 23.690 -9.561 -17.958 1.00 78.06 88 LEU A O 1
ATOM 681 N N . GLY A 1 89 ? 22.381 -8.756 -19.574 1.00 79.31 89 GLY A N 1
ATOM 682 C CA . GLY A 1 89 ? 22.338 -9.984 -20.347 1.00 79.31 89 GLY A CA 1
ATOM 683 C C . GLY A 1 89 ? 21.380 -11.037 -19.801 1.00 79.31 89 GLY A C 1
ATOM 684 O O . GLY A 1 89 ? 21.529 -12.217 -20.134 1.00 79.31 89 GLY A O 1
ATOM 685 N N . VAL A 1 90 ? 20.405 -10.645 -18.974 1.00 83.06 90 VAL A N 1
ATOM 686 C CA . VAL A 1 90 ? 19.327 -11.545 -18.553 1.00 83.06 90 VAL A CA 1
ATOM 687 C C . VAL A 1 90 ? 18.401 -11.805 -19.753 1.00 83.06 90 VAL A C 1
ATOM 689 O O . VAL A 1 90 ? 18.033 -10.868 -20.466 1.00 83.06 90 VAL A O 1
ATOM 692 N N . PRO A 1 91 ? 18.019 -13.064 -20.028 1.00 85.00 91 PRO A N 1
ATOM 693 C CA . PRO A 1 91 ? 17.136 -13.384 -21.148 1.00 85.00 91 PRO A CA 1
ATOM 694 C C . PRO A 1 91 ? 15.748 -12.739 -20.974 1.00 85.00 91 PRO A C 1
ATOM 696 O O . PRO A 1 91 ? 15.190 -12.845 -19.878 1.00 85.00 91 PRO A O 1
ATOM 699 N N . PRO A 1 92 ? 15.137 -12.148 -22.024 1.00 84.62 92 PRO A N 1
ATOM 700 C CA . PRO A 1 92 ? 13.841 -11.467 -21.921 1.00 84.62 92 PRO A CA 1
ATOM 701 C C . PRO A 1 92 ? 12.723 -12.316 -21.309 1.00 84.62 92 PRO A C 1
ATOM 703 O O . PRO A 1 92 ? 11.908 -11.805 -20.548 1.00 84.62 92 PRO A O 1
ATOM 706 N N . GLN A 1 93 ? 12.711 -13.625 -21.583 1.00 87.88 93 GLN A N 1
ATOM 707 C CA . GLN A 1 93 ? 11.716 -14.555 -21.039 1.00 87.88 93 GLN A CA 1
ATOM 708 C C . GLN A 1 93 ? 11.851 -14.701 -19.519 1.00 87.88 93 GLN A C 1
ATOM 710 O O . GLN A 1 93 ? 10.847 -14.765 -18.816 1.00 87.88 93 GLN A O 1
ATOM 715 N N . ILE A 1 94 ? 13.087 -14.706 -19.004 1.00 91.19 94 ILE A N 1
ATOM 716 C CA . ILE A 1 94 ? 13.348 -14.730 -17.561 1.00 91.19 94 ILE A CA 1
ATOM 717 C C . ILE A 1 94 ? 12.926 -13.396 -16.944 1.00 91.19 94 ILE A C 1
ATOM 719 O O . ILE A 1 94 ? 12.274 -13.396 -15.905 1.00 91.19 94 ILE A O 1
ATOM 723 N N . VAL A 1 95 ? 13.243 -12.267 -17.588 1.00 90.94 95 VAL A N 1
ATOM 724 C CA . VAL A 1 95 ? 12.840 -10.940 -17.096 1.00 90.94 95 VAL A CA 1
ATOM 725 C C . VAL A 1 95 ? 11.317 -10.829 -16.992 1.00 90.94 95 VAL A C 1
ATOM 727 O O . VAL A 1 95 ? 10.810 -10.495 -15.924 1.00 90.94 95 VAL A O 1
ATOM 730 N N . ALA A 1 96 ? 10.587 -11.185 -18.052 1.00 91.50 96 ALA A N 1
ATOM 731 C CA . ALA A 1 96 ? 9.126 -11.165 -18.058 1.00 91.50 96 ALA A CA 1
ATOM 732 C C . ALA A 1 96 ? 8.524 -12.107 -17.003 1.00 91.50 96 ALA A C 1
ATOM 734 O O . ALA A 1 96 ? 7.640 -11.694 -16.254 1.00 91.50 96 ALA A O 1
ATOM 735 N N . ALA A 1 97 ? 9.036 -13.339 -16.887 1.00 94.00 97 ALA A N 1
ATOM 736 C CA . ALA A 1 97 ? 8.555 -14.299 -15.894 1.00 94.00 97 ALA A CA 1
ATOM 737 C C . ALA A 1 97 ? 8.777 -13.813 -14.452 1.00 94.00 97 ALA A C 1
ATOM 739 O O . ALA A 1 97 ? 7.901 -13.970 -13.609 1.00 94.00 97 ALA A O 1
ATOM 740 N N . ARG A 1 98 ? 9.930 -13.195 -14.161 1.00 95.75 98 ARG A N 1
ATOM 741 C CA . ARG A 1 98 ? 10.245 -12.679 -12.818 1.00 95.75 98 ARG A CA 1
ATOM 742 C C . ARG A 1 98 ? 9.469 -11.406 -12.486 1.00 95.75 98 ARG A C 1
ATOM 744 O O . ARG A 1 98 ? 9.037 -11.259 -11.346 1.00 95.75 98 ARG A O 1
ATOM 751 N N . ALA A 1 99 ? 9.261 -10.521 -13.463 1.00 94.19 99 ALA A N 1
ATOM 752 C CA . ALA A 1 99 ? 8.437 -9.324 -13.297 1.00 94.19 99 ALA A CA 1
ATOM 753 C C . ALA A 1 99 ? 6.975 -9.678 -12.971 1.00 94.19 99 ALA A C 1
ATOM 755 O O . ALA A 1 99 ? 6.370 -9.041 -12.111 1.00 94.19 99 ALA A O 1
ATOM 756 N N . ALA A 1 100 ? 6.446 -10.742 -13.586 1.00 95.19 100 ALA A N 1
ATOM 757 C CA . ALA A 1 100 ? 5.074 -11.203 -13.375 1.00 95.19 100 ALA A CA 1
ATOM 758 C C . ALA A 1 100 ? 4.801 -11.775 -11.975 1.00 95.19 100 ALA A C 1
ATOM 760 O O . ALA A 1 100 ? 3.643 -11.888 -11.589 1.00 95.19 100 ALA A O 1
ATOM 761 N N . THR A 1 101 ? 5.839 -12.138 -11.215 1.00 95.12 101 THR A N 1
ATOM 762 C CA . THR A 1 101 ? 5.696 -12.761 -9.886 1.00 95.12 101 THR A CA 1
ATOM 763 C C . THR A 1 101 ? 6.166 -11.871 -8.738 1.00 95.12 101 THR A C 1
ATOM 765 O O . THR A 1 101 ? 6.083 -12.272 -7.579 1.00 95.12 101 THR A O 1
ATOM 768 N N . LEU A 1 102 ? 6.739 -10.701 -9.035 1.00 94.25 102 LEU A N 1
ATOM 769 C CA . LEU A 1 102 ? 7.258 -9.812 -8.004 1.00 94.25 102 LEU A CA 1
ATOM 770 C C . LEU A 1 102 ? 6.095 -9.156 -7.257 1.00 94.25 102 LEU A C 1
ATOM 772 O O . LEU A 1 102 ? 5.352 -8.363 -7.829 1.00 94.25 102 LEU A O 1
ATOM 776 N N . GLN A 1 103 ? 5.977 -9.478 -5.972 1.00 93.00 103 GLN A N 1
ATOM 777 C CA . GLN A 1 103 ? 5.027 -8.834 -5.075 1.00 93.00 103 GLN A CA 1
ATOM 778 C C . GLN A 1 103 ? 5.521 -7.436 -4.679 1.00 93.00 103 GLN A C 1
ATOM 780 O O . GLN A 1 103 ? 6.736 -7.240 -4.525 1.00 93.00 103 GLN A O 1
ATOM 785 N N . PRO A 1 104 ? 4.612 -6.469 -4.460 1.00 93.25 104 PRO A N 1
ATOM 786 C CA . PRO A 1 104 ? 4.967 -5.223 -3.801 1.00 93.25 104 PRO A CA 1
ATOM 787 C C . PRO A 1 104 ? 5.621 -5.474 -2.440 1.00 93.25 104 PRO A C 1
ATOM 789 O O . PRO A 1 104 ? 5.306 -6.434 -1.736 1.00 93.25 104 PRO A O 1
ATOM 792 N N . LEU A 1 105 ? 6.554 -4.599 -2.067 1.00 92.19 105 LEU A N 1
ATOM 793 C CA . LEU A 1 105 ? 7.215 -4.691 -0.769 1.00 92.19 105 LEU A CA 1
ATOM 794 C C . LEU A 1 105 ? 6.210 -4.415 0.353 1.00 92.19 105 LEU A C 1
ATOM 796 O O . LEU A 1 105 ? 5.314 -3.583 0.192 1.00 92.19 105 LEU A O 1
ATOM 800 N N . ALA A 1 106 ? 6.423 -5.046 1.510 1.00 92.88 106 ALA A N 1
ATOM 801 C CA . ALA A 1 106 ? 5.617 -4.791 2.697 1.00 92.88 106 ALA A CA 1
ATOM 802 C C . ALA A 1 106 ? 5.504 -3.281 2.974 1.00 92.88 106 ALA A C 1
ATOM 804 O O . ALA A 1 106 ? 6.493 -2.541 2.889 1.00 92.88 106 ALA A O 1
ATOM 805 N N . ASN A 1 107 ? 4.288 -2.826 3.281 1.00 95.12 107 ASN A N 1
ATOM 806 C CA . ASN A 1 107 ? 3.942 -1.419 3.515 1.00 95.12 107 ASN A CA 1
ATOM 807 C C . ASN A 1 107 ? 4.157 -0.454 2.330 1.00 95.12 107 ASN A C 1
ATOM 809 O O . ASN A 1 107 ? 4.119 0.761 2.540 1.00 95.12 107 ASN A O 1
ATOM 813 N N . ARG A 1 108 ? 4.398 -0.941 1.105 1.00 94.69 108 ARG A N 1
ATOM 814 C CA . ARG A 1 108 ? 4.569 -0.113 -0.103 1.00 94.69 108 ARG A CA 1
ATOM 815 C C . ARG A 1 108 ? 3.606 -0.549 -1.200 1.00 94.69 108 ARG A C 1
ATOM 817 O O . ARG A 1 108 ? 3.999 -1.249 -2.130 1.00 94.69 108 ARG A O 1
ATOM 824 N N . SER A 1 109 ? 2.359 -0.090 -1.094 1.00 95.50 109 SER A N 1
ATOM 825 C CA . SER A 1 109 ? 1.265 -0.499 -1.992 1.00 95.50 109 SER A CA 1
ATOM 826 C C . SER A 1 109 ? 1.086 -2.023 -2.028 1.00 95.50 109 SER A C 1
ATOM 828 O O . SER A 1 109 ? 0.852 -2.613 -3.080 1.00 95.50 109 SER A O 1
ATOM 830 N N . GLN A 1 110 ? 1.254 -2.664 -0.871 1.00 95.88 110 GLN A N 1
ATOM 831 C CA . GLN A 1 110 ? 1.041 -4.096 -0.699 1.00 95.88 110 GLN A CA 1
ATOM 832 C C . GLN A 1 110 ? -0.454 -4.385 -0.734 1.00 95.88 110 GLN A C 1
ATOM 834 O O . GLN A 1 110 ? -1.219 -3.738 -0.025 1.00 95.88 110 GLN A O 1
ATOM 839 N N . VAL A 1 111 ? -0.862 -5.367 -1.531 1.00 95.00 111 VAL A N 1
ATOM 840 C CA . VAL A 1 111 ? -2.246 -5.844 -1.547 1.00 95.00 111 VAL A CA 1
ATOM 841 C C . VAL A 1 111 ? -2.345 -7.054 -0.624 1.00 95.00 111 VAL A C 1
ATOM 843 O O . VAL A 1 111 ? -1.634 -8.037 -0.827 1.00 95.00 111 VAL A O 1
ATOM 846 N N . LEU A 1 112 ? -3.206 -6.977 0.388 1.00 95.75 112 LEU A N 1
ATOM 847 C CA . LEU A 1 112 ? -3.554 -8.102 1.254 1.00 95.75 112 LEU A CA 1
ATOM 848 C C . LEU A 1 112 ? -5.019 -8.462 1.020 1.00 95.75 112 LEU A C 1
ATOM 850 O O . LEU A 1 112 ? -5.909 -7.661 1.290 1.00 95.75 112 LEU A O 1
ATOM 854 N N . VAL A 1 113 ? -5.256 -9.673 0.531 1.00 94.75 113 VAL A N 1
ATOM 855 C CA . VAL A 1 113 ? -6.593 -10.255 0.395 1.00 94.75 113 VAL A CA 1
ATOM 856 C C . VAL A 1 113 ? -6.879 -11.064 1.654 1.00 94.75 113 VAL A C 1
ATOM 858 O O . VAL A 1 113 ? -6.035 -11.862 2.062 1.00 94.75 113 VAL A O 1
ATOM 861 N N . THR A 1 114 ? -8.034 -10.839 2.278 1.00 93.94 114 THR A N 1
ATOM 862 C CA . THR A 1 114 ? -8.480 -11.607 3.446 1.00 93.94 114 THR A CA 1
ATOM 863 C C . THR A 1 114 ? -9.659 -12.489 3.051 1.00 93.94 114 THR A C 1
ATOM 865 O O . THR A 1 114 ? -10.493 -12.088 2.243 1.00 93.94 114 THR A O 1
ATOM 868 N N . GLU A 1 115 ? -9.697 -13.714 3.568 1.00 91.25 115 GLU A N 1
ATOM 869 C CA . GLU A 1 115 ? -10.771 -14.665 3.275 1.00 91.25 115 GLU A CA 1
ATOM 870 C C . GLU A 1 115 ? -12.055 -14.243 4.002 1.00 91.25 115 GLU A C 1
ATOM 872 O O . GLU A 1 115 ? -12.028 -14.007 5.210 1.00 91.25 115 GLU A O 1
ATOM 877 N N . GLY A 1 116 ? -13.160 -14.094 3.263 1.00 90.81 116 GLY A N 1
ATOM 878 C CA . GLY A 1 116 ? -14.451 -13.652 3.809 1.00 90.81 116 GLY A CA 1
ATOM 879 C C . GLY A 1 116 ? -14.452 -12.228 4.386 1.00 90.81 116 GLY A C 1
ATOM 880 O O . GLY A 1 116 ? -15.332 -11.886 5.173 1.00 90.81 116 GLY A O 1
ATOM 881 N N . GLY A 1 117 ? -13.456 -11.402 4.048 1.00 95.12 117 GLY A N 1
ATOM 882 C CA . GLY A 1 117 ? -13.263 -10.067 4.617 1.00 95.12 117 GLY A CA 1
ATOM 883 C C . GLY A 1 117 ? -12.901 -9.000 3.577 1.00 95.12 117 GLY A C 1
ATOM 884 O O . GLY A 1 117 ? -13.038 -9.219 2.370 1.00 95.12 117 GLY A O 1
ATOM 885 N N . PRO A 1 118 ? -12.455 -7.811 4.020 1.00 97.81 118 PRO A N 1
ATOM 886 C CA . PRO A 1 118 ? -12.019 -6.747 3.131 1.00 97.81 118 PRO A CA 1
ATOM 887 C C . PRO A 1 118 ? -10.657 -7.057 2.496 1.00 97.81 118 PRO A C 1
ATOM 889 O O . PRO A 1 118 ? -9.830 -7.811 3.017 1.00 97.81 118 PRO A O 1
ATOM 892 N N . HIS A 1 119 ? -10.370 -6.396 1.385 1.00 97.62 119 HIS A N 1
ATOM 893 C CA . HIS A 1 119 ? -9.031 -6.321 0.818 1.00 97.62 119 HIS A CA 1
ATOM 894 C C . HIS A 1 119 ? -8.341 -5.047 1.301 1.00 97.62 119 HIS A C 1
ATOM 896 O O . HIS A 1 119 ? -8.949 -3.981 1.364 1.00 97.62 119 HIS A O 1
ATOM 902 N N . PHE A 1 120 ? -7.046 -5.123 1.588 1.00 98.38 120 PHE A N 1
ATOM 903 C CA . PHE A 1 120 ? -6.255 -3.969 1.999 1.00 98.38 120 PHE A CA 1
ATOM 904 C C . PHE A 1 120 ? -5.246 -3.575 0.931 1.00 98.38 120 PHE A C 1
ATOM 906 O O . PHE A 1 120 ? -4.505 -4.414 0.425 1.00 98.38 120 PHE A O 1
ATOM 913 N N . LEU A 1 121 ? -5.155 -2.273 0.669 1.00 98.00 121 LEU A N 1
ATOM 914 C CA . LEU A 1 121 ? -4.009 -1.650 0.019 1.00 98.00 121 LEU A CA 1
ATOM 915 C C . LEU A 1 121 ? -3.158 -0.974 1.101 1.00 98.00 121 LEU A C 1
ATOM 917 O O . LEU A 1 121 ? -3.480 0.108 1.587 1.00 98.00 121 LEU A O 1
ATOM 921 N N . VAL A 1 122 ? -2.078 -1.630 1.515 1.00 98.12 122 VAL A N 1
ATOM 922 C CA . VAL A 1 122 ? -1.212 -1.196 2.614 1.00 98.12 122 VAL A CA 1
ATOM 923 C C . VAL A 1 122 ? -0.055 -0.353 2.076 1.00 98.12 122 VAL A C 1
ATOM 925 O O . VAL A 1 122 ? 0.865 -0.852 1.424 1.00 98.12 122 VAL A O 1
ATOM 928 N N . ASP A 1 123 ? -0.071 0.944 2.379 1.00 97.12 123 ASP A N 1
ATOM 929 C CA . ASP A 1 123 ? 0.955 1.913 1.981 1.00 97.12 123 ASP A CA 1
ATOM 930 C C . ASP A 1 123 ? 1.373 2.819 3.160 1.00 97.12 123 ASP A C 1
ATOM 932 O O . ASP A 1 123 ? 1.242 4.052 3.156 1.00 97.12 123 ASP A O 1
ATOM 936 N N . ALA A 1 124 ? 1.873 2.160 4.209 1.00 95.81 124 ALA A N 1
ATOM 937 C CA . ALA A 1 124 ? 2.231 2.742 5.502 1.00 95.81 124 ALA A CA 1
ATOM 938 C C . ALA A 1 124 ? 3.744 2.994 5.697 1.00 95.81 124 ALA A C 1
ATOM 940 O O . ALA A 1 124 ? 4.179 3.350 6.790 1.00 95.81 124 ALA A O 1
ATOM 941 N N . ALA A 1 125 ? 4.579 2.811 4.665 1.00 93.12 125 ALA A N 1
ATOM 942 C CA . ALA A 1 125 ? 6.029 2.987 4.801 1.00 93.12 125 ALA A CA 1
ATOM 943 C C . ALA A 1 125 ? 6.450 4.460 4.969 1.00 93.12 125 ALA A C 1
ATOM 945 O O . ALA A 1 125 ? 7.397 4.761 5.697 1.00 93.12 125 ALA A O 1
ATOM 946 N N . LYS A 1 126 ? 5.783 5.375 4.257 1.00 91.94 126 LYS A N 1
ATOM 947 C CA . LYS A 1 126 ? 5.945 6.841 4.292 1.00 91.94 126 LYS A CA 1
ATOM 948 C C . LYS A 1 126 ? 4.679 7.480 3.735 1.00 91.94 126 LYS A C 1
ATOM 950 O O . LYS A 1 126 ? 3.982 6.824 2.975 1.00 91.94 126 LYS A O 1
ATOM 955 N N . ALA A 1 127 ? 4.435 8.765 3.976 1.00 91.00 127 ALA A N 1
ATOM 956 C CA . ALA A 1 127 ? 3.333 9.473 3.325 1.00 91.00 127 ALA A CA 1
ATOM 957 C C . ALA A 1 127 ? 3.709 10.906 2.916 1.00 91.00 127 ALA A C 1
ATOM 959 O O . ALA A 1 127 ? 3.065 11.850 3.377 1.0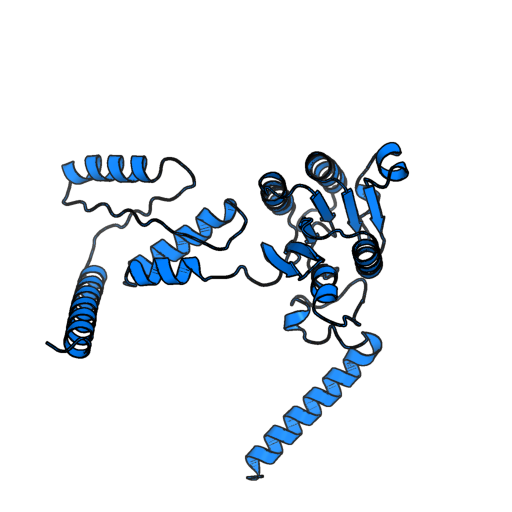0 91.00 127 ALA A O 1
ATOM 960 N N . PRO A 1 128 ? 4.734 11.106 2.059 1.00 92.31 128 PRO A N 1
ATOM 961 C CA . PRO A 1 128 ? 4.983 12.418 1.481 1.00 92.31 128 PRO A CA 1
ATOM 962 C C . PRO A 1 128 ? 3.747 12.886 0.722 1.00 92.31 128 PRO A C 1
ATOM 964 O O . PRO A 1 128 ? 3.070 12.081 0.077 1.00 92.31 128 PRO A O 1
ATOM 967 N N . TRP A 1 129 ? 3.493 14.192 0.752 1.00 90.31 129 TRP A N 1
ATOM 968 C CA . TRP A 1 129 ? 2.316 14.806 0.130 1.00 90.31 129 TRP A CA 1
ATOM 969 C C . TRP A 1 129 ? 2.027 14.290 -1.290 1.00 90.31 129 TRP A C 1
ATOM 971 O O . TRP A 1 129 ? 0.917 13.852 -1.570 1.00 90.31 129 TRP A O 1
ATOM 981 N N . HIS A 1 130 ? 3.039 14.247 -2.159 1.00 88.00 130 HIS A N 1
ATOM 982 C CA . HIS A 1 130 ? 2.877 13.801 -3.547 1.00 88.00 130 HIS A CA 1
ATOM 983 C C . HIS A 1 130 ? 2.447 12.330 -3.677 1.00 88.00 130 HIS A C 1
ATOM 985 O O . HIS A 1 130 ? 1.751 11.981 -4.624 1.00 88.00 130 HIS A O 1
ATOM 991 N N . SER A 1 131 ? 2.813 11.469 -2.720 1.00 91.62 131 SER A N 1
ATOM 992 C CA . SER A 1 131 ? 2.433 10.048 -2.741 1.00 91.62 131 SER A CA 1
ATOM 993 C C . SER A 1 131 ? 0.990 9.791 -2.317 1.00 91.62 131 SER A C 1
ATOM 995 O O . SER A 1 131 ? 0.448 8.749 -2.670 1.00 91.62 131 SER A O 1
ATOM 997 N N . ILE A 1 132 ? 0.357 10.721 -1.589 1.00 94.44 132 ILE A N 1
ATOM 998 C CA . ILE A 1 132 ? -1.062 10.592 -1.230 1.00 94.44 132 ILE A CA 1
ATOM 999 C C . ILE A 1 132 ? -1.888 10.481 -2.509 1.00 94.44 132 ILE A C 1
ATOM 1001 O O . ILE A 1 132 ? -2.642 9.529 -2.666 1.00 94.44 132 ILE A O 1
ATOM 1005 N N . ASN A 1 133 ? -1.659 11.382 -3.466 1.00 93.25 133 ASN A N 1
ATOM 1006 C CA . ASN A 1 133 ? -2.394 11.393 -4.729 1.00 93.25 133 ASN A CA 1
ATOM 1007 C C . ASN A 1 133 ? -2.159 10.124 -5.557 1.00 93.25 133 ASN A C 1
ATOM 1009 O O . ASN A 1 133 ? -3.087 9.643 -6.192 1.00 93.25 133 ASN A O 1
ATOM 1013 N N . LEU A 1 134 ? -0.955 9.541 -5.508 1.00 95.25 134 LEU A N 1
ATOM 1014 C CA . LEU A 1 134 ? -0.677 8.265 -6.176 1.00 95.25 134 LEU A CA 1
ATOM 1015 C C . LEU A 1 134 ? -1.488 7.112 -5.568 1.00 95.25 134 LEU A C 1
ATOM 1017 O O . LEU A 1 134 ? -1.972 6.254 -6.300 1.00 95.25 134 LEU A O 1
ATOM 1021 N N . ALA A 1 135 ? -1.655 7.096 -4.244 1.00 96.75 135 ALA A N 1
ATOM 1022 C CA . ALA A 1 135 ? -2.477 6.097 -3.569 1.00 96.75 135 ALA A CA 1
ATOM 1023 C C . ALA A 1 135 ? -3.977 6.304 -3.809 1.00 96.75 135 ALA A C 1
ATOM 1025 O O . ALA A 1 135 ? -4.711 5.334 -3.989 1.00 96.75 135 ALA A O 1
ATOM 1026 N N . LEU A 1 136 ? -4.421 7.560 -3.866 1.00 97.31 136 LEU A N 1
ATOM 1027 C CA . LEU A 1 136 ? -5.794 7.899 -4.226 1.00 97.31 136 LEU A CA 1
ATOM 1028 C C . LEU A 1 136 ? -6.111 7.521 -5.682 1.00 97.31 136 LEU A C 1
ATOM 1030 O O . LEU A 1 136 ? -7.171 6.957 -5.923 1.00 97.31 136 LEU A O 1
ATOM 1034 N N . ASP A 1 137 ? -5.191 7.730 -6.630 1.00 96.19 137 ASP A N 1
ATOM 1035 C CA . ASP A 1 137 ? -5.361 7.298 -8.029 1.00 96.19 137 ASP A CA 1
ATOM 1036 C C . ASP A 1 137 ? -5.546 5.775 -8.139 1.00 96.19 137 ASP A C 1
ATOM 1038 O O . ASP A 1 137 ? -6.441 5.308 -8.844 1.00 96.19 137 ASP A O 1
ATOM 1042 N N . MET A 1 138 ? -4.775 4.991 -7.371 1.00 96.12 138 MET A N 1
ATOM 1043 C CA . MET A 1 138 ? -4.972 3.536 -7.292 1.00 96.12 138 MET A CA 1
ATOM 1044 C C . MET A 1 138 ? -6.374 3.173 -6.787 1.00 96.12 138 MET A C 1
ATOM 1046 O O . MET A 1 138 ? -7.028 2.302 -7.357 1.00 96.12 138 MET A O 1
ATOM 1050 N N . MET A 1 139 ? -6.858 3.854 -5.743 1.00 97.88 139 MET A N 1
ATOM 1051 C CA . MET A 1 139 ? -8.206 3.632 -5.210 1.00 97.88 139 MET A CA 1
ATOM 1052 C C . MET A 1 139 ? -9.298 4.035 -6.206 1.00 97.88 139 MET A C 1
ATOM 1054 O O . MET A 1 139 ? -10.286 3.317 -6.362 1.00 97.88 139 MET A O 1
ATOM 1058 N N . ALA A 1 140 ? -9.126 5.155 -6.909 1.00 96.94 140 ALA A N 1
ATOM 1059 C CA . ALA A 1 140 ? -10.077 5.629 -7.909 1.00 96.94 140 ALA A CA 1
ATOM 1060 C C . ALA A 1 140 ? -10.234 4.616 -9.052 1.00 96.94 140 ALA A C 1
ATOM 1062 O O . ALA A 1 140 ? -11.358 4.254 -9.392 1.00 96.94 140 ALA A O 1
ATOM 1063 N N . LYS A 1 141 ? -9.115 4.093 -9.570 1.00 95.62 141 LYS A N 1
ATOM 1064 C CA . LYS A 1 141 ? -9.082 3.130 -10.684 1.00 95.62 141 LYS A CA 1
ATOM 1065 C C . LYS A 1 141 ? -9.474 1.703 -10.303 1.00 95.62 141 LYS A C 1
ATOM 1067 O O . LYS A 1 141 ? -9.753 0.900 -11.190 1.00 95.62 141 LYS A O 1
ATOM 1072 N N . ALA A 1 142 ? -9.497 1.364 -9.014 1.00 95.44 142 ALA A N 1
ATOM 1073 C CA . ALA A 1 142 ? -9.955 0.052 -8.575 1.00 95.44 142 ALA A CA 1
ATOM 1074 C C . ALA A 1 142 ? -11.430 -0.163 -8.957 1.00 95.44 142 ALA A C 1
ATOM 1076 O O . ALA A 1 142 ? -12.276 0.696 -8.710 1.00 95.44 142 ALA A O 1
ATOM 1077 N N . THR A 1 143 ? -11.750 -1.329 -9.518 1.00 93.56 143 THR A N 1
ATOM 1078 C CA . THR A 1 143 ? -13.102 -1.679 -9.994 1.00 93.56 143 THR A CA 1
ATOM 1079 C C . THR A 1 143 ? -14.000 -2.266 -8.904 1.00 93.56 143 THR A C 1
ATOM 1081 O O . THR A 1 143 ? -15.087 -2.754 -9.196 1.00 93.56 143 THR A O 1
ATOM 1084 N N . VAL A 1 144 ? -13.547 -2.261 -7.648 1.00 94.19 144 VAL A N 1
ATOM 1085 C CA . VAL A 1 144 ? -14.353 -2.710 -6.508 1.00 94.19 144 VAL A CA 1
ATOM 1086 C C . VAL A 1 144 ? -15.478 -1.716 -6.217 1.00 94.19 144 VAL A C 1
ATOM 1088 O O . VAL A 1 144 ? -15.292 -0.505 -6.347 1.00 94.19 144 VAL A O 1
ATOM 1091 N N . ALA A 1 145 ? -16.637 -2.228 -5.803 1.00 92.31 145 ALA A N 1
ATOM 1092 C CA . ALA A 1 145 ? -17.812 -1.398 -5.550 1.00 92.31 145 ALA A CA 1
ATOM 1093 C C . ALA A 1 145 ? -17.658 -0.523 -4.298 1.00 92.31 145 ALA A C 1
ATOM 1095 O O . ALA A 1 145 ? -17.992 0.655 -4.334 1.00 92.31 145 ALA A O 1
ATOM 1096 N N . ARG A 1 146 ? -17.145 -1.098 -3.201 1.00 97.38 146 ARG A N 1
ATOM 1097 C CA . ARG A 1 146 ? -17.030 -0.428 -1.898 1.00 97.38 146 ARG A CA 1
ATOM 1098 C C . ARG A 1 146 ? -15.582 -0.083 -1.591 1.00 97.38 146 ARG A C 1
ATOM 1100 O O . ARG A 1 146 ? -14.702 -0.943 -1.685 1.00 97.38 146 ARG A O 1
ATOM 1107 N N . LYS A 1 147 ? -15.337 1.176 -1.235 1.00 98.62 147 LYS A N 1
ATOM 1108 C CA . LYS A 1 147 ? -14.002 1.731 -1.000 1.00 98.62 147 LYS A CA 1
ATOM 1109 C C . LYS A 1 147 ? -13.966 2.509 0.303 1.00 98.62 147 LYS A C 1
ATOM 1111 O O . LYS A 1 147 ? -14.778 3.399 0.544 1.00 98.62 147 LYS A O 1
ATOM 1116 N N . ARG A 1 148 ? -12.940 2.243 1.104 1.00 98.75 148 ARG A N 1
ATOM 1117 C CA . ARG A 1 148 ? -12.651 2.964 2.342 1.00 98.75 148 ARG A CA 1
ATOM 1118 C C . ARG A 1 148 ? -11.214 3.450 2.342 1.00 98.75 148 ARG A C 1
ATOM 1120 O O . ARG A 1 148 ? -10.310 2.763 1.869 1.00 98.75 148 ARG A O 1
ATOM 1127 N N . ILE A 1 149 ? -10.981 4.641 2.878 1.00 98.88 149 ILE A N 1
ATOM 1128 C CA . ILE A 1 149 ? -9.641 5.230 2.925 1.00 98.88 149 ILE A CA 1
ATOM 1129 C C . ILE A 1 149 ? -9.306 5.620 4.358 1.00 98.88 149 ILE A C 1
ATOM 1131 O O . ILE A 1 149 ? -9.992 6.437 4.962 1.00 98.88 149 ILE A O 1
ATOM 1135 N N . VAL A 1 150 ? -8.214 5.070 4.883 1.00 98.81 150 VAL A N 1
ATOM 1136 C CA . VAL A 1 150 ? -7.639 5.435 6.177 1.00 98.81 150 VAL A CA 1
ATOM 1137 C C . VAL A 1 150 ? -6.376 6.257 5.947 1.00 98.81 150 VAL A C 1
ATOM 1139 O O . VAL A 1 150 ? -5.376 5.745 5.431 1.00 98.81 150 VAL A O 1
ATOM 1142 N N . LEU A 1 151 ? -6.400 7.523 6.365 1.00 98.00 151 LEU A N 1
ATOM 1143 C CA . LEU A 1 151 ? -5.241 8.411 6.317 1.00 98.00 151 LEU A CA 1
ATOM 1144 C C . LEU A 1 151 ? -4.706 8.676 7.725 1.00 98.00 151 LEU A C 1
ATOM 1146 O O . LEU A 1 151 ? -5.409 9.146 8.617 1.00 98.00 151 LEU A O 1
ATOM 1150 N N . GLY A 1 152 ? -3.425 8.381 7.912 1.00 95.44 152 GLY A N 1
ATOM 1151 C CA . GLY A 1 152 ? -2.680 8.727 9.112 1.00 95.44 152 GLY A CA 1
ATOM 1152 C C . GLY A 1 152 ? -1.896 10.027 8.955 1.00 95.44 152 GLY A C 1
ATOM 1153 O O . GLY A 1 152 ? -2.320 10.987 8.311 1.00 95.44 152 GLY A O 1
ATOM 1154 N N . GLN A 1 153 ? -0.693 10.049 9.527 1.00 92.25 153 GLN A N 1
ATOM 1155 C CA . GLN A 1 153 ? 0.184 11.216 9.460 1.00 92.25 153 GLN A CA 1
ATOM 1156 C C . GLN A 1 153 ? 0.809 11.364 8.066 1.00 92.25 153 GLN A C 1
ATOM 1158 O O . GLN A 1 153 ? 1.524 10.472 7.610 1.00 92.25 153 GLN A O 1
ATOM 1163 N N . ILE A 1 154 ? 0.610 12.518 7.430 1.00 91.81 154 ILE A N 1
ATOM 1164 C CA . ILE A 1 154 ? 1.343 12.941 6.227 1.00 91.81 154 ILE A CA 1
ATOM 1165 C C . ILE A 1 154 ? 2.776 13.339 6.650 1.00 91.81 154 ILE A C 1
ATOM 1167 O O . ILE A 1 154 ? 2.968 13.915 7.722 1.00 91.81 154 ILE A O 1
ATOM 1171 N N . SER A 1 155 ? 3.790 13.031 5.835 1.00 85.00 155 SER A N 1
ATOM 1172 C CA . SER A 1 155 ? 5.210 13.355 6.069 1.00 85.00 155 SER A CA 1
ATOM 1173 C C . SER A 1 155 ? 5.769 14.351 5.045 1.00 85.00 155 SER A C 1
ATOM 1175 O O . SER A 1 155 ? 5.116 14.682 4.056 1.00 85.00 155 SER A O 1
ATOM 1177 N N . ASP A 1 156 ? 6.998 14.823 5.283 1.00 76.19 156 ASP A N 1
ATOM 1178 C CA . ASP A 1 156 ? 7.803 15.619 4.341 1.00 76.19 156 ASP A CA 1
ATOM 1179 C C . ASP A 1 156 ? 7.175 16.973 3.954 1.00 76.19 156 ASP A C 1
ATOM 1181 O O . ASP A 1 156 ? 7.097 17.354 2.785 1.00 76.19 156 ASP A O 1
ATOM 1185 N N . TYR A 1 157 ? 6.688 17.715 4.957 1.00 71.50 157 TYR A N 1
ATOM 1186 C CA . TYR A 1 157 ? 6.242 19.101 4.800 1.00 71.50 157 TYR A CA 1
ATOM 1187 C C . TYR A 1 157 ? 6.254 19.874 6.126 1.00 71.50 157 TYR A C 1
ATOM 1189 O O . TYR A 1 157 ? 6.081 19.292 7.194 1.00 71.50 157 TYR A O 1
ATOM 1197 N N . ALA A 1 158 ? 6.376 21.201 6.052 1.00 66.94 158 ALA A N 1
ATOM 1198 C CA . ALA A 1 158 ? 6.476 22.103 7.206 1.00 66.94 158 ALA A CA 1
ATOM 1199 C C . ALA A 1 158 ? 5.142 22.356 7.956 1.00 66.94 158 ALA A C 1
ATOM 1201 O O . ALA A 1 158 ? 4.898 23.448 8.450 1.00 66.94 158 ALA A O 1
ATOM 1202 N N . GLY A 1 159 ? 4.229 21.378 8.016 1.00 66.12 159 GLY A N 1
ATOM 1203 C CA . GLY A 1 159 ? 3.029 21.474 8.864 1.00 66.12 159 GLY A CA 1
ATOM 1204 C C . GLY A 1 159 ? 1.799 22.188 8.276 1.00 66.12 159 GLY A C 1
ATOM 1205 O O . GLY A 1 159 ? 0.814 22.346 8.993 1.00 66.12 159 GLY A O 1
ATOM 1206 N N . SER A 1 160 ? 1.788 22.536 6.981 1.00 73.88 160 SER A N 1
ATOM 1207 C CA . SER A 1 160 ? 0.612 23.084 6.271 1.00 73.88 160 SER A CA 1
ATOM 1208 C C . SER A 1 160 ? -0.690 22.303 6.531 1.00 73.88 160 SER A C 1
ATOM 1210 O O . SER A 1 160 ? -0.845 21.149 6.126 1.00 73.88 160 SER A O 1
ATOM 1212 N N . THR A 1 161 ? -1.659 22.962 7.166 1.00 72.56 161 THR A N 1
ATOM 1213 C CA . THR A 1 161 ? -2.999 22.423 7.461 1.00 72.56 161 THR A CA 1
ATOM 1214 C C . THR A 1 161 ? -3.799 22.113 6.196 1.00 72.56 161 THR A C 1
ATOM 1216 O O . THR A 1 161 ? -4.556 21.146 6.171 1.00 72.56 161 THR A O 1
ATOM 1219 N N . ARG A 1 162 ? -3.569 22.868 5.113 1.00 88.44 162 ARG A N 1
ATOM 1220 C CA . ARG A 1 162 ? -4.277 22.717 3.832 1.00 88.44 162 ARG A CA 1
ATOM 1221 C C . ARG A 1 162 ? -4.118 21.323 3.222 1.00 88.44 162 ARG A C 1
ATOM 1223 O O . ARG A 1 162 ? -5.031 20.849 2.563 1.00 88.44 162 ARG A O 1
ATOM 1230 N N . LYS A 1 163 ? -2.992 20.643 3.464 1.00 92.25 163 LYS A N 1
ATOM 1231 C CA . LYS A 1 163 ? -2.733 19.305 2.905 1.00 92.25 163 LYS A CA 1
ATOM 1232 C C . LYS A 1 163 ? -3.717 18.252 3.410 1.00 92.25 163 LYS A C 1
ATOM 1234 O O . LYS A 1 163 ? -4.215 17.469 2.614 1.00 92.25 163 LYS A O 1
ATOM 1239 N N . TYR A 1 164 ? -4.052 18.263 4.700 1.00 94.25 164 TYR A N 1
ATOM 1240 C CA . TYR A 1 164 ? -5.050 17.336 5.243 1.00 94.25 164 TYR A CA 1
ATOM 1241 C C . TYR A 1 164 ? -6.447 17.613 4.695 1.00 94.25 164 TYR A C 1
ATOM 1243 O O . TYR A 1 164 ? -7.176 16.666 4.413 1.00 94.25 164 TYR A O 1
ATOM 1251 N N . HIS A 1 165 ? -6.786 18.885 4.489 1.00 95.12 165 HIS A N 1
ATOM 1252 C CA . HIS A 1 165 ? -8.046 19.261 3.862 1.00 95.12 165 HIS A CA 1
ATOM 1253 C C . HIS A 1 165 ? -8.131 18.822 2.394 1.00 95.12 165 HIS A C 1
ATOM 1255 O O . HIS A 1 165 ? -9.104 18.191 1.993 1.00 95.12 165 HIS A O 1
ATOM 1261 N N . TYR A 1 166 ? -7.087 19.065 1.599 1.00 95.31 166 TYR A N 1
ATOM 1262 C CA . TYR A 1 166 ? -7.046 18.622 0.203 1.00 95.31 166 TYR A CA 1
ATOM 1263 C C . TYR A 1 166 ? -7.036 17.097 0.062 1.00 95.31 166 TYR A C 1
ATOM 1265 O O . TYR A 1 166 ? -7.692 16.565 -0.834 1.00 95.31 166 TYR A O 1
ATOM 1273 N N . ALA A 1 167 ? -6.326 16.394 0.951 1.00 96.31 167 ALA A N 1
ATOM 1274 C CA . ALA A 1 167 ? -6.374 14.937 1.010 1.00 96.31 167 ALA A CA 1
ATOM 1275 C C . ALA A 1 167 ? -7.793 14.442 1.312 1.00 96.31 167 ALA A C 1
ATOM 1277 O O . ALA A 1 167 ? -8.244 13.509 0.656 1.00 96.31 167 ALA A O 1
ATOM 1278 N N . TYR A 1 168 ? -8.509 15.100 2.232 1.00 97.62 168 TYR A N 1
ATOM 1279 C CA . TYR A 1 168 ? -9.883 14.736 2.566 1.00 97.62 168 TYR A CA 1
ATOM 1280 C C . TYR A 1 168 ? -10.799 14.942 1.364 1.00 97.62 168 TYR A C 1
ATOM 1282 O O . TYR A 1 168 ? -11.456 13.996 0.949 1.00 97.62 168 TYR A O 1
ATOM 1290 N N . LYS A 1 169 ? -10.767 16.134 0.753 1.00 97.56 169 LYS A N 1
ATOM 1291 C CA . LYS A 1 169 ? -11.571 16.450 -0.434 1.00 97.56 169 LYS A CA 1
ATOM 1292 C C . LYS A 1 169 ? -11.355 15.420 -1.545 1.00 97.56 169 LYS A C 1
ATOM 1294 O O . LYS A 1 169 ? -12.313 14.916 -2.103 1.00 97.56 169 LYS A O 1
ATOM 1299 N N . SER A 1 170 ? -10.103 15.058 -1.819 1.00 97.88 170 SER A N 1
ATOM 1300 C CA . SER A 1 170 ? -9.783 14.083 -2.869 1.00 97.88 170 SER A CA 1
ATOM 1301 C C . SER A 1 170 ? -10.231 12.662 -2.503 1.00 97.88 170 SER A C 1
ATOM 1303 O O . SER A 1 170 ? -10.788 11.960 -3.336 1.00 97.88 170 SER A O 1
ATOM 1305 N N . ALA A 1 171 ? -10.013 12.230 -1.256 1.00 98.38 171 ALA A N 1
ATOM 1306 C CA . ALA A 1 171 ? -10.425 10.907 -0.787 1.00 98.38 171 ALA A CA 1
ATOM 1307 C C . ALA A 1 171 ? -11.953 10.758 -0.732 1.00 98.38 171 ALA A C 1
ATOM 1309 O O . ALA A 1 171 ? -12.480 9.688 -1.029 1.00 98.38 171 ALA A O 1
ATOM 1310 N N . ARG A 1 172 ? -12.659 11.837 -0.383 1.00 97.88 172 ARG A N 1
ATOM 1311 C CA . ARG A 1 172 ? -14.116 11.902 -0.290 1.00 97.88 172 ARG A CA 1
ATOM 1312 C C . ARG A 1 172 ? -14.803 11.593 -1.620 1.00 97.88 172 ARG A C 1
ATOM 1314 O O . ARG A 1 172 ? -15.784 10.855 -1.622 1.00 97.88 172 ARG A O 1
ATOM 1321 N N . GLU A 1 173 ? -14.275 12.097 -2.731 1.00 97.69 173 GLU A N 1
ATOM 1322 C CA . GLU A 1 173 ? -14.821 11.815 -4.069 1.00 97.69 173 GLU A CA 1
ATOM 1323 C C . GLU A 1 173 ? -14.672 10.340 -4.481 1.00 97.69 173 GLU A C 1
ATOM 1325 O O . GLU A 1 173 ? -15.362 9.870 -5.379 1.00 97.69 173 GLU A O 1
ATOM 1330 N N . ILE A 1 174 ? -13.767 9.599 -3.835 1.00 98.12 174 ILE A N 1
ATOM 1331 C CA . ILE A 1 174 ? -13.394 8.233 -4.227 1.00 98.12 174 ILE A CA 1
ATOM 1332 C C . ILE A 1 174 ? -14.042 7.181 -3.325 1.00 98.12 174 ILE A C 1
ATOM 1334 O O . ILE A 1 174 ? -14.343 6.081 -3.786 1.00 98.12 174 ILE A O 1
ATOM 1338 N N . ALA A 1 175 ? -14.180 7.481 -2.033 1.00 98.19 175 ALA A N 1
ATOM 1339 C CA . ALA A 1 175 ? -14.514 6.502 -1.008 1.00 98.19 175 ALA A CA 1
ATOM 1340 C C . ALA A 1 175 ? -15.892 6.729 -0.377 1.00 98.19 175 ALA A C 1
ATOM 1342 O O . ALA A 1 175 ? -16.338 7.860 -0.154 1.00 98.19 175 ALA A O 1
ATOM 1343 N N . ASP A 1 176 ? -16.510 5.615 0.007 1.00 98.19 176 ASP A N 1
ATOM 1344 C CA . ASP A 1 176 ? -17.746 5.570 0.784 1.00 98.19 176 ASP A CA 1
ATOM 1345 C C . ASP A 1 176 ? -17.531 6.024 2.228 1.00 98.19 176 ASP A C 1
ATOM 1347 O O . ASP A 1 176 ? -18.473 6.472 2.869 1.00 98.19 176 ASP A O 1
ATOM 1351 N N . GLN A 1 177 ? -16.304 5.898 2.748 1.00 98.69 177 GLN A N 1
ATOM 1352 C CA . GLN A 1 177 ? -15.910 6.395 4.064 1.00 98.69 177 GLN A CA 1
ATOM 1353 C C . GLN A 1 177 ? -14.421 6.766 4.093 1.00 98.69 177 GLN A C 1
ATOM 1355 O O . GLN A 1 177 ? -13.557 6.029 3.603 1.00 98.69 177 GLN A O 1
ATOM 1360 N N . VAL A 1 178 ? -14.113 7.900 4.724 1.00 98.81 178 VAL A N 1
ATOM 1361 C CA . VAL A 1 178 ? -12.748 8.368 4.979 1.00 98.81 178 VAL A CA 1
ATOM 1362 C C . VAL A 1 178 ? -12.514 8.432 6.485 1.00 98.81 178 VAL A C 1
ATOM 1364 O O . VAL A 1 178 ? -13.237 9.107 7.209 1.00 98.81 178 VAL A O 1
ATOM 1367 N N . ILE A 1 179 ? -11.480 7.746 6.961 1.00 98.81 179 ILE A N 1
ATOM 1368 C CA . ILE A 1 179 ? -11.098 7.721 8.373 1.00 98.81 179 ILE A CA 1
ATOM 1369 C C . ILE A 1 179 ? -9.751 8.411 8.523 1.00 98.81 179 ILE A C 1
ATOM 1371 O O . ILE A 1 179 ? -8.769 8.015 7.894 1.00 98.81 179 ILE A O 1
ATOM 1375 N N . TYR A 1 180 ? -9.678 9.432 9.368 1.00 98.25 180 TYR A N 1
ATOM 1376 C CA . TYR A 1 180 ? -8.407 10.031 9.760 1.00 98.25 180 TYR A CA 1
ATOM 1377 C C . TYR A 1 180 ? -7.975 9.523 11.129 1.00 98.25 180 TYR A C 1
ATOM 1379 O O . TYR A 1 180 ? -8.799 9.370 12.030 1.00 98.25 180 TYR A O 1
ATOM 1387 N N . THR A 1 181 ? -6.667 9.298 11.291 1.00 96.94 181 THR A N 1
ATOM 1388 C CA . THR A 1 181 ? -6.097 8.859 12.568 1.00 96.94 181 THR A CA 1
ATOM 1389 C C . THR A 1 181 ? -4.778 9.527 12.939 1.00 96.94 181 THR A C 1
ATOM 1391 O O . THR A 1 181 ? -3.956 9.878 12.092 1.00 96.94 181 THR A O 1
ATOM 1394 N N . GLY A 1 182 ? -4.558 9.660 14.249 1.00 92.88 182 GLY A N 1
ATOM 1395 C CA . GLY A 1 182 ? -3.377 10.291 14.838 1.00 92.88 182 GLY A CA 1
ATOM 1396 C C . GLY A 1 182 ? -3.534 11.800 15.042 1.00 92.88 182 GLY A C 1
ATOM 1397 O O . GLY A 1 182 ? -4.575 12.387 14.760 1.00 92.88 182 GLY A O 1
ATOM 1398 N N . ASP A 1 183 ? -2.473 12.445 15.527 1.00 90.31 183 ASP A N 1
ATOM 1399 C CA . ASP A 1 183 ? -2.533 13.809 16.089 1.00 90.31 183 ASP A CA 1
ATOM 1400 C C . ASP A 1 183 ? -3.068 14.893 15.143 1.00 90.31 183 ASP A C 1
ATOM 1402 O O . ASP A 1 183 ? -3.571 15.920 15.588 1.00 90.31 183 ASP A O 1
ATOM 1406 N N . ASN A 1 184 ? -2.974 14.676 13.830 1.00 91.12 184 ASN A N 1
ATOM 1407 C CA . ASN A 1 184 ? -3.403 15.637 12.817 1.00 91.12 184 ASN A CA 1
ATOM 1408 C C . ASN A 1 184 ? -4.785 15.335 12.215 1.00 91.12 184 ASN A C 1
ATOM 1410 O O . ASN A 1 184 ? -5.174 16.001 11.256 1.00 91.12 184 ASN A O 1
ATOM 1414 N N . ALA A 1 185 ? -5.526 14.361 12.749 1.00 91.75 185 ALA A N 1
ATOM 1415 C CA . ALA A 1 185 ? -6.805 13.935 12.186 1.00 91.75 185 ALA A CA 1
ATOM 1416 C C . ALA A 1 185 ? -7.850 15.072 12.118 1.00 91.75 185 ALA A C 1
ATOM 1418 O O . ALA A 1 185 ? -8.492 15.261 11.084 1.00 91.75 185 ALA A O 1
ATOM 1419 N N . HIS A 1 186 ? -7.895 15.930 13.142 1.00 92.44 186 HIS A N 1
ATOM 1420 C CA . HIS A 1 186 ? -8.732 17.138 13.208 1.00 92.44 186 HIS A CA 1
ATOM 1421 C C . HIS A 1 186 ? -8.537 18.131 12.047 1.00 92.44 186 HIS A C 1
ATOM 1423 O O . HIS A 1 186 ? -9.353 19.029 11.830 1.00 92.44 186 HIS A O 1
ATOM 1429 N N . ARG A 1 187 ? -7.444 18.011 11.281 1.00 93.50 187 ARG A N 1
ATOM 1430 C CA . ARG A 1 187 ? -7.096 18.937 10.192 1.00 93.50 187 ARG A CA 1
ATOM 1431 C C . ARG A 1 187 ? -7.780 18.608 8.863 1.00 93.50 187 ARG A C 1
ATOM 1433 O O . ARG A 1 187 ? -7.528 19.317 7.891 1.00 93.50 187 ARG A O 1
ATOM 1440 N N . SER A 1 188 ? -8.631 17.578 8.800 1.00 94.88 188 SER A N 1
ATOM 1441 C CA . SER A 1 188 ? -9.398 17.228 7.589 1.00 94.88 188 SER A CA 1
ATOM 1442 C C . SER A 1 188 ? -10.292 18.366 7.099 1.00 94.88 188 SER A C 1
ATOM 1444 O O . SER A 1 188 ? -10.527 18.489 5.898 1.00 94.88 188 SER A O 1
ATOM 1446 N N . LYS A 1 189 ? -10.795 19.202 8.022 1.00 95.81 189 LYS A N 1
ATOM 1447 C CA . LYS A 1 189 ? -11.840 20.197 7.733 1.00 95.81 189 LYS A CA 1
ATOM 1448 C C . LYS A 1 189 ? -13.039 19.567 6.992 1.00 95.81 189 LYS A C 1
ATOM 1450 O O . LYS A 1 189 ? -13.633 20.218 6.141 1.00 95.81 189 LYS A O 1
ATOM 1455 N N . ALA A 1 190 ? -13.347 18.301 7.292 1.00 96.88 190 ALA A N 1
ATOM 1456 C CA . ALA A 1 190 ? -14.577 17.655 6.847 1.00 96.88 190 ALA A CA 1
ATOM 1457 C C . ALA A 1 190 ? -15.783 18.396 7.430 1.00 96.88 190 ALA A C 1
ATOM 1459 O O . ALA A 1 190 ? -15.735 18.799 8.601 1.00 96.88 190 ALA A O 1
ATOM 1460 N N . ASP A 1 191 ? -16.812 18.589 6.608 1.00 96.19 191 ASP A N 1
ATOM 1461 C CA . ASP A 1 191 ? -18.036 19.267 7.016 1.00 96.19 191 ASP A CA 1
ATOM 1462 C C . ASP A 1 191 ? -18.834 18.446 8.042 1.00 96.19 191 ASP A C 1
ATOM 1464 O O . ASP A 1 191 ? -18.530 17.285 8.333 1.00 96.19 191 ASP A O 1
ATOM 1468 N N . GLN A 1 192 ? -19.824 19.097 8.652 1.00 96.88 192 GLN A N 1
ATOM 1469 C CA . GLN A 1 192 ? -20.610 18.485 9.714 1.00 96.88 192 GLN A CA 1
ATOM 1470 C C . GLN A 1 192 ? -21.527 17.375 9.181 1.00 96.88 192 GLN A C 1
ATOM 1472 O O . GLN A 1 192 ? -21.659 16.350 9.837 1.00 96.88 192 GLN A O 1
ATOM 1477 N N . ALA A 1 193 ? -22.071 17.512 7.969 1.00 97.69 193 ALA A N 1
ATOM 1478 C CA . ALA A 1 193 ? -22.935 16.495 7.368 1.00 97.69 193 ALA A CA 1
ATOM 1479 C C . ALA A 1 193 ? -22.192 15.164 7.153 1.00 97.69 193 ALA A C 1
ATOM 1481 O O . ALA A 1 193 ? -22.729 14.081 7.389 1.00 97.69 193 ALA A O 1
ATOM 1482 N N . ASP A 1 194 ? -20.924 15.231 6.760 1.00 98.00 194 ASP A N 1
ATOM 1483 C CA . ASP A 1 194 ? -20.065 14.067 6.576 1.00 98.00 194 ASP A CA 1
ATOM 1484 C C . ASP A 1 194 ? -19.680 13.397 7.892 1.00 98.00 194 ASP A C 1
ATOM 1486 O O . ASP A 1 194 ? -19.516 12.176 7.940 1.00 98.00 194 ASP A O 1
ATOM 1490 N N . ARG A 1 195 ? -19.559 14.185 8.961 1.00 97.62 195 ARG A N 1
ATOM 1491 C 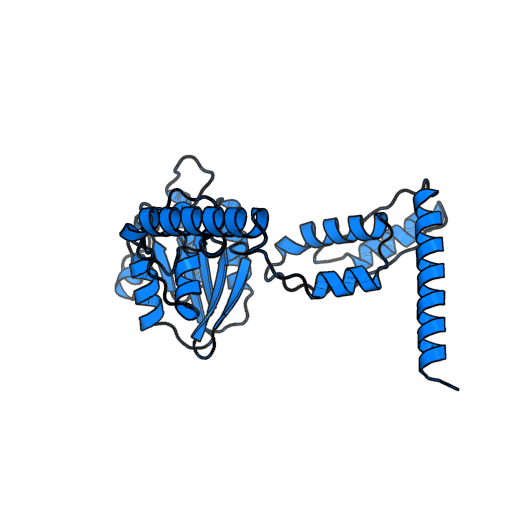CA . ARG A 1 195 ? -19.352 13.680 10.323 1.00 97.62 195 ARG A CA 1
ATOM 1492 C C . ARG A 1 195 ? -20.612 12.998 10.847 1.00 97.62 195 ARG A C 1
ATOM 1494 O O . ARG A 1 195 ? -20.527 11.866 11.312 1.00 97.62 195 ARG A O 1
ATOM 1501 N N . ASP A 1 196 ? -21.762 13.651 10.708 1.00 97.88 196 ASP A N 1
ATOM 1502 C CA . ASP A 1 196 ? -23.051 13.170 11.215 1.00 97.88 196 ASP A CA 1
ATOM 1503 C C . ASP A 1 196 ? -23.512 11.901 10.486 1.00 97.88 196 ASP A C 1
ATOM 1505 O O . ASP A 1 196 ? -24.006 10.965 11.109 1.00 97.88 196 ASP A O 1
ATOM 1509 N N . SER A 1 197 ? -23.286 11.823 9.170 1.00 97.81 197 SER A N 1
ATOM 1510 C CA . SER A 1 197 ? -23.580 10.626 8.366 1.00 97.81 197 SER A CA 1
ATOM 1511 C C . SER A 1 197 ? -22.587 9.475 8.571 1.00 97.81 197 SER A C 1
ATOM 1513 O O . SER A 1 197 ? -22.803 8.378 8.057 1.00 97.81 197 SER A O 1
ATOM 1515 N N . GLY A 1 198 ? -21.473 9.706 9.275 1.00 97.50 198 GLY A N 1
ATOM 1516 C CA . GLY A 1 198 ? -20.404 8.722 9.459 1.00 97.50 198 GLY A CA 1
ATOM 1517 C C . GLY A 1 198 ? -19.539 8.480 8.217 1.00 97.50 198 GLY A C 1
ATOM 1518 O O . GLY A 1 198 ? -18.703 7.569 8.215 1.00 97.50 198 GLY A O 1
ATOM 1519 N N . ARG A 1 199 ? -19.689 9.286 7.157 1.00 97.94 199 ARG A N 1
ATOM 1520 C CA . ARG A 1 199 ? -18.829 9.201 5.966 1.00 97.94 199 ARG A CA 1
ATOM 1521 C C . ARG A 1 199 ? -17.416 9.719 6.234 1.00 97.94 199 ARG A C 1
ATOM 1523 O O . ARG A 1 199 ? -16.466 9.262 5.597 1.00 97.94 199 ARG A O 1
ATOM 1530 N N . PHE A 1 200 ? -17.248 10.613 7.204 1.00 98.69 200 PHE A N 1
ATOM 1531 C CA . PHE A 1 200 ? -15.950 10.952 7.774 1.00 98.69 200 PHE A CA 1
ATOM 1532 C C . PHE A 1 200 ? -15.882 10.556 9.246 1.00 98.69 200 PHE A C 1
ATOM 1534 O O . PHE A 1 200 ? -16.730 10.956 10.039 1.00 98.69 200 PHE A O 1
ATOM 1541 N N . LEU A 1 201 ? -14.819 9.844 9.625 1.00 98.50 201 LEU A N 1
ATOM 1542 C CA . LEU A 1 201 ? -14.523 9.531 11.020 1.00 98.50 201 LEU A CA 1
ATOM 1543 C C . LEU A 1 201 ? -13.144 10.042 11.418 1.00 98.50 201 LEU A C 1
ATOM 1545 O O . LEU A 1 201 ? -12.158 9.896 10.696 1.00 98.50 201 LEU A O 1
ATOM 1549 N N . GLU A 1 202 ? -13.075 10.590 12.623 1.00 97.69 202 GLU A N 1
ATOM 1550 C CA . GLU A 1 202 ? -11.836 10.976 13.277 1.00 97.69 202 GLU A CA 1
ATOM 1551 C C . GLU A 1 202 ? -11.608 10.060 14.478 1.00 97.69 202 GLU A C 1
ATOM 1553 O O . GLU A 1 202 ? -12.306 10.154 15.485 1.00 97.69 202 GLU A O 1
ATOM 1558 N N . LEU A 1 203 ? -10.626 9.166 14.367 1.00 97.19 203 LEU A N 1
ATOM 1559 C CA . LEU A 1 203 ? -10.266 8.2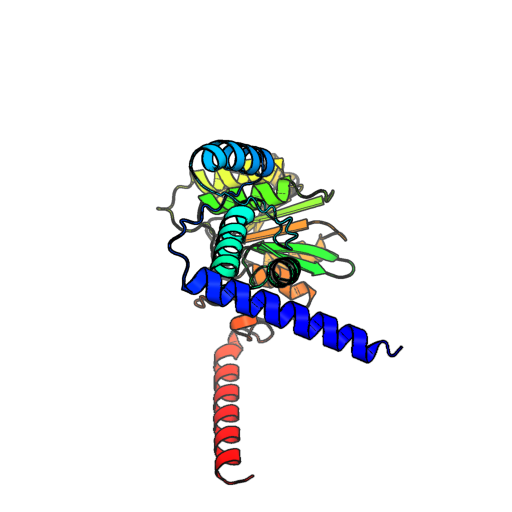18 15.419 1.00 97.19 203 LEU A CA 1
ATOM 1560 C C . LEU A 1 203 ? -8.856 8.529 15.921 1.00 97.19 203 LEU A C 1
ATOM 1562 O O . LEU A 1 203 ? -7.968 8.901 15.160 1.00 97.19 203 LEU A O 1
ATOM 1566 N N . ARG A 1 204 ? -8.613 8.418 17.227 1.00 93.31 204 ARG A N 1
ATOM 1567 C CA . ARG A 1 204 ? -7.335 8.849 17.815 1.00 93.31 204 ARG A CA 1
ATOM 1568 C C . ARG A 1 204 ? -6.214 7.858 17.528 1.00 93.31 204 ARG A C 1
ATOM 1570 O O . ARG A 1 204 ? -5.092 8.287 17.260 1.00 93.31 204 ARG A O 1
ATOM 1577 N N . THR A 1 205 ? -6.496 6.556 17.587 1.00 96.44 205 THR A N 1
ATOM 1578 C CA . THR A 1 205 ? -5.460 5.513 17.551 1.00 96.44 205 THR A CA 1
ATOM 1579 C C . THR A 1 205 ? -5.686 4.467 16.452 1.00 96.44 205 THR A C 1
ATOM 1581 O O . THR A 1 205 ? -6.831 4.167 16.112 1.00 96.44 205 THR A O 1
ATOM 1584 N N . PRO A 1 206 ? -4.613 3.816 15.954 1.00 97.19 206 PRO A N 1
ATOM 1585 C CA . PRO A 1 206 ? -4.732 2.698 15.014 1.00 97.19 206 PRO A CA 1
ATOM 1586 C C . PRO A 1 206 ? -5.611 1.549 15.527 1.00 97.19 206 PRO A C 1
ATOM 1588 O O . PRO A 1 206 ? -6.270 0.892 14.728 1.00 97.19 206 PRO A O 1
ATOM 1591 N N . LYS A 1 207 ? -5.656 1.321 16.849 1.00 98.00 207 LYS A N 1
ATOM 1592 C CA . LYS A 1 207 ? -6.526 0.306 17.461 1.00 98.00 207 LYS A CA 1
ATOM 1593 C C . LYS A 1 207 ? -8.000 0.644 17.289 1.00 98.00 207 LYS A C 1
ATOM 1595 O O . LYS A 1 207 ? -8.752 -0.214 16.857 1.00 98.00 207 LYS A O 1
ATOM 1600 N N . GLN A 1 208 ? -8.389 1.893 17.544 1.00 98.50 208 GLN A N 1
ATOM 1601 C CA . GLN A 1 208 ? -9.769 2.336 17.326 1.00 98.50 208 GLN A CA 1
ATOM 1602 C C . GLN A 1 208 ? -10.180 2.180 15.860 1.00 98.50 208 GLN A C 1
ATOM 1604 O O . GLN A 1 208 ? -11.280 1.718 15.578 1.00 98.50 208 GLN A O 1
ATOM 1609 N N . VAL A 1 209 ? -9.281 2.509 14.924 1.00 98.62 209 VAL A N 1
ATOM 1610 C CA . VAL A 1 209 ? -9.526 2.279 13.493 1.00 98.62 209 VAL A CA 1
ATOM 1611 C C . VAL A 1 209 ? -9.679 0.788 13.189 1.00 98.62 209 VAL A C 1
ATOM 1613 O O . VAL A 1 209 ? -10.590 0.410 12.457 1.00 98.62 209 VAL A O 1
ATOM 1616 N N . SER A 1 210 ? -8.815 -0.061 13.753 1.00 98.62 210 SER A N 1
ATOM 1617 C CA . SER A 1 210 ? -8.896 -1.515 13.586 1.00 98.62 210 SER A CA 1
ATOM 1618 C C . SER A 1 210 ? -10.215 -2.079 14.106 1.00 98.62 210 SER A C 1
ATOM 1620 O O . SER A 1 210 ? -10.830 -2.886 13.420 1.00 98.62 210 SER A O 1
ATOM 1622 N N . ASP A 1 211 ? -10.655 -1.649 15.287 1.00 98.69 211 ASP A N 1
ATOM 1623 C CA . ASP A 1 211 ? -11.898 -2.110 15.910 1.00 98.69 211 ASP A CA 1
ATOM 1624 C C . ASP A 1 211 ? -13.114 -1.676 15.098 1.00 98.69 211 ASP A C 1
ATOM 1626 O O . ASP A 1 211 ? -13.988 -2.489 14.801 1.00 98.69 211 ASP A O 1
ATOM 1630 N N . HIS A 1 212 ? -13.122 -0.418 14.650 1.00 98.69 212 HIS A N 1
ATOM 1631 C CA . HIS A 1 212 ? -14.158 0.101 13.763 1.00 98.69 212 HIS A CA 1
ATOM 1632 C C . HIS A 1 212 ? -14.235 -0.691 12.455 1.00 98.69 212 HIS A C 1
ATOM 1634 O O . HIS A 1 212 ? -15.317 -1.101 12.042 1.00 98.69 212 HIS A O 1
ATOM 1640 N N . ILE A 1 213 ? -13.096 -0.953 11.808 1.00 98.44 213 ILE A N 1
ATOM 1641 C CA . ILE A 1 213 ? -13.048 -1.737 10.566 1.00 98.44 213 ILE A CA 1
ATOM 1642 C C . ILE A 1 213 ? -13.481 -3.183 10.817 1.00 98.44 213 ILE A C 1
ATOM 1644 O O . ILE A 1 213 ? -14.256 -3.713 10.035 1.00 98.44 213 ILE A O 1
ATOM 1648 N N . LYS A 1 214 ? -13.063 -3.820 11.915 1.00 98.00 214 LYS A N 1
ATOM 1649 C CA . LYS A 1 214 ? -13.518 -5.176 12.267 1.00 98.00 214 LYS A CA 1
ATOM 1650 C C . LYS A 1 214 ? -15.030 -5.260 12.458 1.00 98.00 214 LYS A C 1
ATOM 1652 O O . LYS A 1 214 ? -15.618 -6.264 12.082 1.00 98.00 214 LYS A O 1
ATOM 1657 N N . ALA A 1 215 ? -15.643 -4.218 13.014 1.00 98.12 215 ALA A N 1
ATOM 1658 C CA . ALA A 1 215 ? -17.081 -4.176 13.253 1.00 98.12 215 ALA A CA 1
ATOM 1659 C C . ALA A 1 215 ? -17.913 -3.828 12.006 1.00 98.12 215 ALA A C 1
ATOM 1661 O O . ALA A 1 215 ? -19.098 -4.139 11.966 1.00 98.12 215 ALA A O 1
ATOM 1662 N N . THR A 1 216 ? -17.331 -3.145 11.014 1.00 98.06 216 THR A N 1
ATOM 1663 C CA . THR A 1 216 ? -18.101 -2.517 9.921 1.00 98.06 216 THR A CA 1
ATOM 1664 C C . THR A 1 216 ? -17.627 -2.881 8.521 1.00 98.06 216 THR A C 1
ATOM 1666 O O . THR A 1 216 ? -18.197 -2.390 7.544 1.00 98.06 216 THR A O 1
ATOM 1669 N N . ALA A 1 217 ? -16.553 -3.658 8.392 1.00 97.62 217 ALA A N 1
ATOM 1670 C CA . ALA A 1 217 ? -16.084 -4.084 7.089 1.00 97.62 217 ALA A CA 1
ATOM 1671 C C . ALA A 1 217 ? -17.020 -5.113 6.471 1.00 97.62 217 ALA A C 1
ATOM 1673 O O . ALA A 1 217 ? -17.581 -5.961 7.162 1.00 97.62 217 ALA A O 1
ATOM 1674 N N . VAL A 1 218 ? -17.156 -5.032 5.154 1.00 96.12 218 VAL A N 1
ATOM 1675 C CA . VAL A 1 218 ? -17.918 -5.994 4.357 1.00 96.12 218 VAL A CA 1
ATOM 1676 C C . VAL A 1 218 ? -16.970 -6.789 3.472 1.00 96.12 218 VAL A C 1
ATOM 1678 O O . VAL A 1 218 ? -15.884 -6.319 3.123 1.00 96.12 218 VAL A O 1
ATOM 1681 N N . GLU A 1 219 ? -17.377 -7.997 3.106 1.00 96.88 219 GLU A N 1
ATOM 1682 C CA . GLU A 1 219 ? -16.595 -8.847 2.215 1.00 96.88 219 GLU A CA 1
ATOM 1683 C C . GLU A 1 219 ? -16.305 -8.135 0.882 1.00 96.88 219 GLU A C 1
ATOM 1685 O O . GLU A 1 219 ? -17.184 -7.523 0.271 1.00 96.88 219 GLU A O 1
ATOM 1690 N N . GLY A 1 220 ? -15.044 -8.184 0.447 1.00 95.69 220 GLY A N 1
ATOM 1691 C CA . GLY A 1 220 ? -14.609 -7.655 -0.845 1.00 95.69 220 GLY A CA 1
ATOM 1692 C C . GLY A 1 220 ? -14.493 -6.128 -0.957 1.00 95.69 220 GLY A C 1
ATOM 1693 O O . GLY A 1 220 ? -14.079 -5.650 -2.017 1.00 95.69 220 GLY A O 1
ATOM 1694 N N . GLU A 1 221 ? -14.798 -5.338 0.086 1.00 97.75 221 GLU A N 1
ATOM 1695 C CA . GLU A 1 221 ? -14.484 -3.900 0.049 1.00 97.75 221 GLU A CA 1
ATOM 1696 C C . GLU A 1 221 ? -12.967 -3.672 0.006 1.00 97.75 221 GLU A C 1
ATOM 1698 O O . GLU A 1 221 ? -12.193 -4.441 0.578 1.00 97.75 221 GLU A O 1
ATOM 1703 N N . LEU A 1 222 ? -12.523 -2.597 -0.647 1.00 98.50 222 LEU A N 1
ATOM 1704 C CA . LEU A 1 222 ? -11.111 -2.218 -0.669 1.00 98.50 222 LEU A CA 1
ATOM 1705 C C . LEU A 1 222 ? -10.831 -1.112 0.346 1.00 98.50 222 LEU A C 1
ATOM 1707 O O . LEU A 1 222 ? -11.433 -0.039 0.291 1.00 98.50 222 LEU A O 1
ATOM 1711 N N . ILE A 1 223 ? -9.857 -1.342 1.221 1.00 98.81 223 ILE A N 1
ATOM 1712 C CA . ILE A 1 223 ? -9.446 -0.408 2.267 1.00 98.81 223 ILE A CA 1
ATOM 1713 C C . ILE A 1 223 ? -7.997 0.038 2.040 1.00 98.81 223 ILE A C 1
ATOM 1715 O O . ILE A 1 223 ? -7.059 -0.750 2.164 1.00 98.81 223 ILE A O 1
ATOM 1719 N N . LEU A 1 224 ? -7.787 1.325 1.763 1.00 98.81 224 LEU A N 1
ATOM 1720 C CA . LEU A 1 224 ? -6.449 1.926 1.725 1.00 98.81 224 LEU A CA 1
ATOM 1721 C C . LEU A 1 224 ? -5.975 2.277 3.135 1.00 98.81 224 LEU A C 1
ATOM 1723 O O . LEU A 1 224 ? -6.666 2.986 3.860 1.00 98.81 224 LEU A O 1
ATOM 1727 N N . LEU A 1 225 ? -4.754 1.872 3.483 1.00 98.69 225 LEU A N 1
ATOM 1728 C CA . LEU A 1 225 ? -4.057 2.281 4.701 1.00 98.69 225 LEU A CA 1
ATOM 1729 C C . LEU A 1 225 ? -2.832 3.122 4.330 1.00 98.69 225 LEU A C 1
ATOM 1731 O O . LEU A 1 225 ? -1.808 2.580 3.911 1.00 98.69 225 LEU A O 1
ATOM 1735 N N . LYS A 1 226 ? -2.914 4.448 4.489 1.00 97.88 226 LYS A N 1
ATOM 1736 C CA . LYS A 1 226 ? -1.854 5.381 4.079 1.00 97.88 226 LYS A CA 1
ATOM 1737 C C . LYS A 1 226 ? -1.365 6.226 5.250 1.00 97.88 226 LYS A C 1
ATOM 1739 O O . LYS A 1 226 ? -2.107 7.034 5.797 1.00 97.88 226 LYS A O 1
ATOM 1744 N N . SER A 1 227 ? -0.090 6.104 5.613 1.00 94.69 227 SER A N 1
ATOM 1745 C CA . SER A 1 227 ? 0.512 6.927 6.674 1.00 94.69 227 SER A CA 1
ATOM 1746 C C . SER A 1 227 ? 2.036 6.954 6.588 1.00 94.69 227 SER A C 1
ATOM 1748 O O . SER A 1 227 ? 2.663 6.119 5.941 1.00 94.69 227 SER A O 1
ATOM 1750 N N . SER A 1 228 ? 2.647 7.917 7.278 1.00 91.38 228 SER A N 1
ATOM 1751 C CA . SER A 1 228 ? 4.022 7.795 7.756 1.00 91.38 228 SER A CA 1
ATOM 1752 C C . SER A 1 228 ? 4.157 6.592 8.713 1.00 91.38 228 SER A C 1
ATOM 1754 O O . SER A 1 228 ? 3.153 6.163 9.298 1.00 91.38 228 SER A O 1
ATOM 1756 N N . PRO A 1 229 ? 5.376 6.067 8.934 1.00 91.12 229 PRO A N 1
ATOM 1757 C CA . PRO A 1 229 ? 5.560 4.795 9.632 1.00 91.12 229 PRO A CA 1
ATOM 1758 C C . PRO A 1 229 ? 5.239 4.855 11.132 1.00 91.12 229 PRO A C 1
ATOM 1760 O O . PRO A 1 229 ? 5.042 3.816 11.743 1.00 91.12 229 PRO A O 1
ATOM 1763 N N . LYS A 1 230 ? 5.130 6.046 11.741 1.00 89.44 230 LYS A N 1
ATOM 1764 C CA . LYS A 1 230 ? 4.963 6.203 13.200 1.00 89.44 230 LYS A CA 1
ATOM 1765 C C . LYS A 1 230 ? 3.735 5.487 13.770 1.00 89.44 230 LYS A C 1
ATOM 1767 O O . LYS A 1 230 ? 3.803 4.914 14.856 1.00 89.44 230 LYS A O 1
ATOM 1772 N N . LEU A 1 231 ? 2.619 5.533 13.040 1.00 93.69 231 LEU A N 1
ATOM 1773 C CA . LEU A 1 231 ? 1.348 4.948 13.477 1.00 93.69 231 LEU A CA 1
ATOM 1774 C C . LEU A 1 231 ? 1.256 3.442 13.208 1.00 93.69 231 LEU A C 1
ATOM 1776 O O . LEU A 1 231 ? 0.395 2.784 13.778 1.00 93.69 231 LEU A O 1
ATOM 1780 N N . HIS A 1 232 ? 2.114 2.897 12.341 1.00 96.19 232 HIS A N 1
ATOM 1781 C CA . HIS A 1 232 ? 2.048 1.507 11.890 1.00 96.19 232 HIS A CA 1
ATOM 1782 C C . HIS A 1 232 ? 0.637 1.045 11.498 1.00 96.19 232 HIS A C 1
ATOM 1784 O O . HIS A 1 232 ? 0.106 0.073 12.049 1.00 96.19 232 HIS A O 1
ATOM 1790 N N . LEU A 1 233 ? 0.003 1.758 10.559 1.00 97.62 233 LEU A N 1
ATOM 1791 C CA . LEU A 1 233 ? -1.351 1.410 10.119 1.00 97.62 233 LEU A CA 1
ATOM 1792 C C . LEU A 1 233 ? -1.441 -0.004 9.545 1.00 97.62 233 LEU A C 1
ATOM 1794 O O . LEU A 1 233 ? -2.522 -0.577 9.574 1.00 97.62 233 LEU A O 1
ATOM 1798 N N . GLU A 1 234 ? -0.334 -0.613 9.110 1.00 97.75 234 GLU A N 1
ATOM 1799 C CA . GLU A 1 234 ? -0.324 -2.004 8.654 1.00 97.75 234 GLU A CA 1
ATOM 1800 C C . GLU A 1 234 ? -0.852 -3.000 9.694 1.00 97.75 234 GLU A C 1
ATOM 1802 O O . GLU A 1 234 ? -1.343 -4.060 9.321 1.00 97.75 234 GLU A O 1
ATOM 1807 N N . ARG A 1 235 ? -0.829 -2.654 10.990 1.00 98.12 235 ARG A N 1
ATOM 1808 C CA . ARG A 1 235 ? -1.426 -3.476 12.054 1.00 98.12 235 ARG A CA 1
ATOM 1809 C C . ARG A 1 235 ? -2.918 -3.714 11.857 1.00 98.12 235 ARG A C 1
ATOM 1811 O O . ARG A 1 235 ? -3.398 -4.775 12.229 1.00 98.12 235 ARG A O 1
ATOM 1818 N N . ILE A 1 236 ? -3.626 -2.754 11.261 1.00 98.44 236 ILE A N 1
ATOM 1819 C CA . ILE A 1 236 ? -5.053 -2.880 10.943 1.00 98.44 236 ILE A CA 1
ATOM 1820 C C . ILE A 1 236 ? -5.261 -4.052 9.982 1.00 98.44 236 ILE A C 1
ATOM 1822 O O . ILE A 1 236 ? -6.131 -4.876 10.225 1.00 98.44 236 ILE A O 1
ATOM 1826 N N . ALA A 1 237 ? -4.438 -4.154 8.934 1.00 98.06 237 ALA A N 1
ATOM 1827 C CA . ALA A 1 237 ? -4.482 -5.265 7.987 1.00 98.06 237 ALA A CA 1
ATOM 1828 C C . ALA A 1 237 ? -3.986 -6.576 8.629 1.00 98.06 237 ALA A C 1
ATOM 1830 O O . ALA A 1 237 ? -4.640 -7.606 8.501 1.00 98.06 237 ALA A O 1
ATOM 1831 N N . LEU A 1 238 ? -2.884 -6.533 9.392 1.00 97.12 238 LEU A N 1
ATOM 1832 C CA . LEU A 1 238 ? -2.348 -7.711 10.094 1.00 97.12 238 LEU A CA 1
ATOM 1833 C C . LEU A 1 238 ? -3.348 -8.321 11.085 1.00 97.12 238 LEU A C 1
ATOM 1835 O O . LEU A 1 238 ? -3.360 -9.534 11.243 1.00 97.12 238 LEU A O 1
ATOM 1839 N N . ALA A 1 239 ? -4.220 -7.524 11.709 1.00 97.75 239 ALA A N 1
ATOM 1840 C CA . ALA A 1 239 ? -5.254 -8.011 12.628 1.00 97.75 239 ALA A CA 1
ATOM 1841 C C . ALA A 1 239 ? -6.327 -8.893 11.953 1.00 97.75 239 ALA A C 1
ATOM 1843 O O . ALA A 1 239 ? -7.221 -9.421 12.618 1.00 97.75 239 ALA A O 1
ATOM 1844 N N . TRP A 1 240 ? -6.287 -9.045 10.626 1.00 97.00 240 TRP A N 1
ATOM 1845 C CA . TRP A 1 240 ? -7.126 -9.992 9.888 1.00 97.00 240 TRP A CA 1
ATOM 1846 C C . TRP A 1 240 ? -6.474 -11.348 9.659 1.00 97.00 240 TRP A C 1
ATOM 1848 O O . TRP A 1 240 ? -7.194 -12.309 9.423 1.00 97.00 240 TRP A O 1
ATOM 1858 N N . THR A 1 241 ? -5.153 -11.448 9.784 1.00 95.12 241 THR A N 1
ATOM 1859 C CA . THR A 1 241 ? -4.420 -12.712 9.620 1.00 95.12 241 THR A CA 1
ATOM 1860 C C . THR A 1 241 ? -3.673 -13.135 10.887 1.00 95.12 241 THR A C 1
ATOM 1862 O O . THR A 1 241 ? -3.159 -14.248 10.946 1.00 95.12 241 THR A O 1
ATOM 1865 N N . HIS A 1 242 ? -3.626 -12.271 11.905 1.00 96.56 242 HIS A N 1
ATOM 1866 C CA . HIS A 1 242 ? -2.891 -12.466 13.152 1.00 96.56 242 HIS A CA 1
ATOM 1867 C C . HIS A 1 242 ? -3.625 -11.901 14.371 1.00 96.56 242 HIS A C 1
ATOM 1869 O O . HIS A 1 242 ? -4.376 -10.928 14.278 1.00 96.56 242 HIS A O 1
ATOM 1875 N N . ASP A 1 243 ? -3.297 -12.443 15.545 1.00 97.19 243 ASP A N 1
ATOM 1876 C CA . ASP A 1 243 ? -3.689 -11.902 16.849 1.00 97.19 243 ASP A CA 1
ATOM 1877 C C . ASP A 1 243 ? -2.742 -10.757 17.257 1.00 97.19 243 ASP A C 1
ATOM 1879 O O . ASP A 1 243 ? -1.778 -10.927 18.009 1.00 97.19 243 ASP A O 1
ATOM 1883 N N . VAL A 1 244 ? -2.965 -9.572 16.683 1.00 98.25 244 VAL A N 1
ATOM 1884 C CA . VAL A 1 244 ? -2.159 -8.378 16.974 1.00 98.25 244 VAL A CA 1
ATOM 1885 C C . VAL A 1 244 ? -2.448 -7.879 18.397 1.00 98.25 244 VAL A C 1
ATOM 1887 O O . VAL A 1 244 ? -3.562 -7.462 18.709 1.00 98.25 244 VAL A O 1
ATOM 1890 N N . LYS A 1 245 ? -1.409 -7.816 19.238 1.00 98.19 245 LYS A N 1
ATOM 1891 C CA . LYS A 1 245 ? -1.450 -7.330 20.635 1.00 98.19 245 LYS A CA 1
ATOM 1892 C C . LYS A 1 245 ? -0.694 -6.024 20.849 1.00 98.19 245 LYS A C 1
ATOM 1894 O O . LYS A 1 245 ? -1.001 -5.268 21.766 1.00 98.19 245 LYS A O 1
ATOM 1899 N N . CYS A 1 246 ? 0.290 -5.724 20.005 1.00 97.75 246 CYS A N 1
ATOM 1900 C CA . CYS A 1 246 ? 1.012 -4.460 20.076 1.00 97.75 246 CYS A CA 1
ATOM 1901 C C . CYS A 1 246 ? 0.221 -3.353 19.376 1.00 97.75 246 CYS A C 1
ATOM 1903 O O . CYS A 1 246 ? 0.299 -3.199 18.158 1.00 97.75 246 CYS A O 1
ATOM 1905 N N . TRP A 1 247 ? -0.470 -2.530 20.158 1.00 97.12 247 TRP A N 1
ATOM 1906 C CA . TRP A 1 247 ? -1.246 -1.392 19.658 1.00 97.12 247 TRP A CA 1
ATOM 1907 C C . TRP A 1 247 ? -0.705 -0.040 20.114 1.00 97.12 247 TRP A C 1
ATOM 1909 O O . TRP A 1 247 ? -1.453 0.931 20.224 1.00 97.12 247 TRP A O 1
ATOM 1919 N N . VAL A 1 248 ? 0.610 0.042 20.355 1.00 95.56 248 VAL A N 1
ATOM 1920 C CA . VAL A 1 248 ? 1.252 1.299 20.752 1.00 95.56 248 VAL A CA 1
ATOM 1921 C C . VAL A 1 248 ? 0.905 2.407 19.740 1.00 95.56 248 VAL A C 1
ATOM 1923 O O . VAL A 1 248 ? 1.183 2.231 18.545 1.00 95.56 248 VAL A O 1
ATOM 1926 N N . PRO A 1 249 ? 0.299 3.534 20.172 1.00 91.69 249 PRO A N 1
ATOM 1927 C CA . PRO A 1 249 ? -0.216 4.550 19.248 1.00 91.69 249 PRO A CA 1
ATOM 1928 C C . PRO A 1 249 ? 0.863 5.214 18.391 1.00 91.69 249 PRO A C 1
ATOM 1930 O O . PRO A 1 249 ? 0.596 5.638 17.271 1.00 91.69 249 PRO A O 1
ATOM 1933 N N . ASN A 1 250 ? 2.086 5.293 18.916 1.00 91.19 250 ASN A N 1
ATOM 1934 C CA . ASN A 1 250 ? 3.240 5.871 18.244 1.00 91.19 250 ASN A CA 1
ATOM 1935 C C . ASN A 1 250 ? 4.469 5.004 18.530 1.00 91.19 250 ASN A C 1
ATOM 1937 O O . ASN A 1 250 ? 4.922 4.909 19.671 1.00 91.19 250 ASN A O 1
ATOM 1941 N N . CYS A 1 251 ? 4.992 4.338 17.505 1.00 92.81 251 CYS A N 1
ATOM 1942 C CA . CYS A 1 251 ? 6.158 3.477 17.647 1.00 92.81 251 CYS A CA 1
ATOM 1943 C C . CYS A 1 251 ? 7.434 4.199 17.203 1.00 92.81 251 CYS A C 1
ATOM 1945 O O . CYS A 1 251 ? 7.465 4.880 16.180 1.00 92.81 251 CYS A O 1
ATOM 1947 N N . GLY A 1 252 ? 8.527 3.986 17.938 1.00 90.44 252 GLY A N 1
ATOM 1948 C CA . GLY A 1 252 ? 9.848 4.509 17.573 1.00 90.44 252 GLY A CA 1
ATOM 1949 C C . GLY A 1 252 ? 10.589 3.692 16.507 1.00 90.44 252 GLY A C 1
ATOM 1950 O O . GLY A 1 252 ? 11.701 4.058 16.124 1.00 90.44 252 GLY A O 1
ATOM 1951 N N . LYS A 1 253 ? 10.023 2.568 16.050 1.00 90.50 253 LYS A N 1
ATOM 1952 C CA . LYS A 1 253 ? 10.648 1.692 15.053 1.00 90.50 253 LYS A CA 1
ATOM 1953 C C . LYS A 1 253 ? 10.401 2.213 13.644 1.00 90.50 253 LYS A C 1
ATOM 1955 O O . LYS A 1 253 ? 9.343 2.748 13.342 1.00 90.50 253 LYS A O 1
ATOM 1960 N N . ARG A 1 254 ? 11.411 2.084 12.784 1.00 85.00 254 ARG A N 1
ATOM 1961 C CA . ARG A 1 254 ? 11.314 2.508 11.375 1.00 85.00 254 ARG A CA 1
ATOM 1962 C C . ARG A 1 254 ? 10.942 1.341 10.468 1.00 85.00 254 ARG A C 1
ATOM 1964 O O . ARG A 1 254 ? 10.388 1.558 9.395 1.00 85.00 254 ARG A O 1
ATOM 1971 N N . GLU A 1 255 ? 11.283 0.124 10.878 1.00 90.81 255 GLU A N 1
ATOM 1972 C CA . GLU A 1 255 ? 10.862 -1.108 10.227 1.00 90.81 255 GLU A CA 1
ATOM 1973 C C . GLU A 1 255 ? 9.372 -1.388 10.464 1.00 90.81 255 GLU A C 1
ATOM 1975 O O . GLU A 1 255 ? 8.840 -1.056 11.520 1.00 90.81 255 GLU A O 1
ATOM 1980 N N . GLY A 1 256 ? 8.706 -2.026 9.498 1.00 93.62 256 GLY A N 1
ATOM 1981 C CA . GLY A 1 256 ? 7.314 -2.459 9.652 1.00 93.62 256 GLY A CA 1
ATOM 1982 C C . GLY A 1 256 ? 7.135 -3.528 10.734 1.00 93.62 256 GLY A C 1
ATOM 1983 O O . GLY A 1 256 ? 8.096 -4.181 11.155 1.00 93.62 256 GLY A O 1
ATOM 1984 N N . CYS A 1 257 ? 5.890 -3.736 11.163 1.00 96.12 257 CYS A N 1
ATOM 1985 C CA . CYS A 1 257 ? 5.564 -4.651 12.260 1.00 96.12 257 CYS A CA 1
ATOM 1986 C C . CYS A 1 257 ? 6.033 -6.095 12.033 1.00 96.12 257 CYS A C 1
ATOM 1988 O O . CYS A 1 257 ? 6.610 -6.682 12.949 1.00 96.12 257 CYS A O 1
ATOM 1990 N N . GLU A 1 258 ? 5.881 -6.637 10.824 1.00 94.00 258 GLU A N 1
ATOM 1991 C CA . GLU A 1 258 ? 6.392 -7.971 10.470 1.00 94.00 258 GLU A CA 1
ATOM 1992 C C . GLU A 1 258 ? 7.919 -8.059 10.604 1.00 94.00 258 GLU A C 1
ATOM 1994 O O . GLU A 1 258 ? 8.448 -9.009 11.178 1.00 94.00 258 GLU A O 1
ATOM 1999 N N . GLY A 1 259 ? 8.637 -7.020 10.164 1.00 93.19 259 GLY A N 1
ATOM 2000 C CA . GLY A 1 259 ? 10.093 -6.933 10.307 1.00 93.19 259 GLY A CA 1
ATOM 2001 C C . GLY A 1 259 ? 10.543 -6.829 11.768 1.00 93.19 259 GLY A C 1
ATOM 2002 O O . GLY A 1 259 ? 11.557 -7.413 12.154 1.00 93.19 259 GLY A O 1
ATOM 2003 N N . CYS A 1 260 ? 9.772 -6.130 12.605 1.00 93.88 260 CYS A N 1
ATOM 2004 C CA . CYS A 1 260 ? 9.990 -6.100 14.049 1.00 93.88 260 CYS A CA 1
ATOM 2005 C C . CYS A 1 260 ? 9.719 -7.469 14.703 1.00 93.88 260 CYS A C 1
ATOM 2007 O O . CYS A 1 260 ? 10.444 -7.873 15.618 1.00 93.88 260 CYS A O 1
ATOM 2009 N N . GLY A 1 261 ? 8.662 -8.163 14.272 1.00 95.00 261 GLY A N 1
ATOM 2010 C CA . GLY A 1 261 ? 8.262 -9.482 14.768 1.00 95.00 261 GLY A CA 1
ATOM 2011 C C . GLY A 1 261 ? 7.781 -9.500 16.224 1.00 95.00 261 GLY A C 1
ATOM 2012 O O . GLY A 1 261 ? 8.002 -10.491 16.917 1.00 95.00 261 GLY A O 1
ATOM 2013 N N . LEU A 1 262 ? 7.205 -8.395 16.716 1.00 96.38 262 LEU A N 1
ATOM 2014 C CA . LEU A 1 262 ? 6.676 -8.265 18.088 1.00 96.38 262 LEU A CA 1
ATOM 2015 C C . LEU A 1 262 ? 5.179 -7.921 18.126 1.00 96.38 262 LEU A C 1
ATOM 2017 O O . LEU A 1 262 ? 4.653 -7.592 19.183 1.00 96.38 262 LEU A O 1
ATOM 2021 N N . PHE A 1 263 ? 4.491 -7.923 16.985 1.00 96.75 263 PHE A N 1
ATOM 2022 C CA . PHE A 1 263 ? 3.118 -7.423 16.911 1.00 96.75 263 PHE A CA 1
ATOM 2023 C C . PHE A 1 263 ? 2.097 -8.325 17.619 1.00 96.75 263 PHE A C 1
ATOM 2025 O O . PHE A 1 263 ? 1.094 -7.803 18.085 1.00 96.75 263 PHE A O 1
ATOM 2032 N N . GLU A 1 264 ? 2.382 -9.618 17.798 1.00 97.62 264 GLU A N 1
ATOM 2033 C CA . GLU A 1 264 ? 1.571 -10.570 18.590 1.00 97.62 264 GLU A CA 1
ATOM 2034 C C . GLU A 1 264 ? 1.956 -10.601 20.082 1.00 97.62 264 GLU A C 1
ATOM 2036 O O . GLU A 1 264 ? 1.487 -11.442 20.844 1.00 97.62 264 GLU A O 1
ATOM 2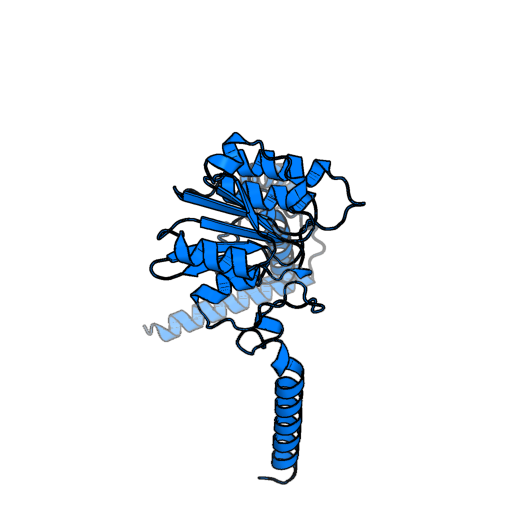041 N N . VAL A 1 265 ? 2.838 -9.696 20.520 1.00 97.19 265 VAL A N 1
ATOM 2042 C CA . VAL A 1 265 ? 3.260 -9.555 21.920 1.00 97.19 265 VAL A CA 1
ATOM 2043 C C . VAL A 1 265 ? 2.746 -8.209 22.443 1.00 97.19 265 VAL A C 1
ATOM 2045 O O . VAL A 1 265 ? 2.959 -7.200 21.757 1.00 97.19 265 VAL A O 1
ATOM 2048 N N . PRO A 1 266 ? 2.099 -8.152 23.626 1.00 97.25 266 PRO A N 1
ATOM 2049 C CA . PRO A 1 266 ? 1.712 -6.888 24.253 1.00 97.25 266 PRO A CA 1
ATOM 2050 C C . PRO A 1 266 ? 2.908 -5.940 24.358 1.00 97.25 266 PRO A C 1
ATOM 2052 O O . PRO A 1 266 ? 4.029 -6.376 24.637 1.00 97.25 266 PRO A O 1
ATOM 2055 N N . PHE A 1 267 ? 2.699 -4.650 24.094 1.00 95.44 267 PHE A N 1
ATOM 2056 C CA . PHE A 1 267 ? 3.797 -3.683 23.988 1.00 95.44 267 PHE A CA 1
ATOM 2057 C C . PHE A 1 267 ? 4.635 -3.610 25.274 1.00 95.44 267 PHE A C 1
ATOM 2059 O O . PHE A 1 267 ? 5.865 -3.540 25.229 1.00 95.44 267 PHE A O 1
ATOM 2066 N N . GLU A 1 268 ? 3.969 -3.722 26.417 1.00 96.06 268 GLU A N 1
ATOM 2067 C CA . GLU A 1 268 ? 4.524 -3.710 27.768 1.00 96.06 268 GLU A CA 1
ATOM 2068 C C . GLU A 1 268 ? 5.531 -4.856 27.980 1.00 96.06 268 GLU A C 1
ATOM 2070 O O . GLU A 1 268 ? 6.515 -4.718 28.710 1.00 96.06 268 GLU A O 1
ATOM 2075 N N . GLU A 1 269 ? 5.350 -5.973 27.271 1.00 96.75 269 GLU A N 1
ATOM 2076 C CA . GLU A 1 269 ? 6.195 -7.163 27.364 1.00 96.75 269 GLU A CA 1
ATOM 2077 C C . GLU A 1 269 ? 7.353 -7.179 26.355 1.00 96.75 269 GLU A C 1
ATOM 2079 O O . GLU A 1 269 ? 8.237 -8.041 26.434 1.00 96.75 269 GLU A O 1
ATOM 2084 N N . HIS A 1 270 ? 7.414 -6.226 25.415 1.00 95.56 270 HIS A N 1
ATOM 2085 C CA . HIS A 1 270 ? 8.409 -6.230 24.330 1.00 95.56 270 HIS A CA 1
ATOM 2086 C C . HIS A 1 270 ? 9.843 -6.319 24.850 1.00 95.56 270 HIS A C 1
ATOM 2088 O O . HIS A 1 270 ? 10.650 -7.100 24.332 1.00 95.56 270 HIS A O 1
ATOM 2094 N N . ARG A 1 271 ? 10.172 -5.548 25.894 1.00 93.88 271 ARG A N 1
ATOM 2095 C CA . ARG A 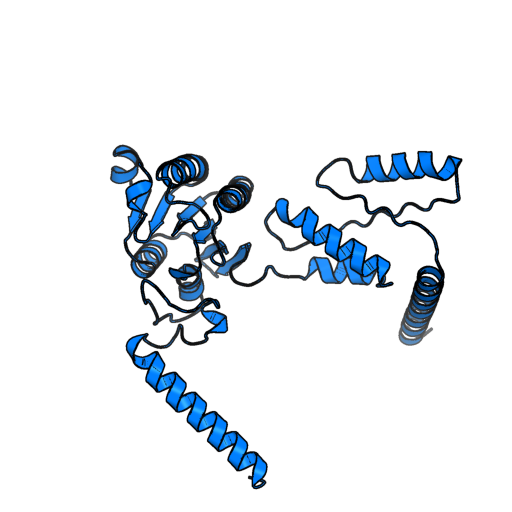1 271 ? 11.522 -5.518 26.483 1.00 93.88 271 ARG A CA 1
ATOM 2096 C C . ARG A 1 271 ? 11.941 -6.902 26.971 1.00 93.88 271 ARG A C 1
ATOM 2098 O O . ARG A 1 271 ? 13.051 -7.369 26.691 1.00 93.88 271 ARG A O 1
ATOM 2105 N N . ASP A 1 272 ? 11.037 -7.562 27.675 1.00 95.31 272 ASP A N 1
ATOM 2106 C CA . ASP A 1 272 ? 11.278 -8.846 28.309 1.00 95.31 272 ASP A CA 1
ATOM 2107 C C . ASP A 1 272 ? 11.298 -9.985 27.296 1.00 95.31 272 ASP A C 1
ATOM 2109 O O . ASP A 1 272 ? 12.198 -10.832 27.341 1.00 95.31 272 ASP A O 1
ATOM 2113 N N . TYR A 1 273 ? 10.400 -9.946 26.314 1.00 94.44 273 TYR A N 1
ATOM 2114 C CA . TYR A 1 273 ? 10.385 -10.872 25.190 1.00 94.44 273 TYR A CA 1
ATOM 2115 C C . TYR A 1 273 ? 11.693 -10.815 24.387 1.00 94.44 273 TYR A C 1
ATOM 2117 O O . TYR A 1 273 ? 12.351 -11.838 24.160 1.00 94.44 273 TYR A O 1
ATOM 2125 N N . VAL A 1 274 ? 12.153 -9.611 24.026 1.00 93.62 274 VAL A N 1
ATOM 2126 C CA . VAL A 1 274 ? 13.422 -9.420 23.305 1.00 93.62 274 VAL A CA 1
ATOM 2127 C C . VAL A 1 274 ? 14.608 -9.912 24.139 1.00 93.62 274 VAL A C 1
ATOM 2129 O O . VAL A 1 274 ? 15.505 -10.579 23.607 1.00 93.62 274 VAL A O 1
ATOM 2132 N N . ARG A 1 275 ? 14.622 -9.639 25.450 1.00 94.00 275 ARG A N 1
ATOM 2133 C CA . ARG A 1 275 ? 15.657 -10.121 26.379 1.00 94.00 275 ARG A CA 1
ATOM 2134 C C . ARG A 1 275 ? 15.705 -11.652 26.425 1.00 94.00 275 ARG A C 1
ATOM 2136 O O . ARG A 1 275 ? 16.789 -12.223 26.266 1.00 94.00 275 ARG A O 1
ATOM 2143 N N . LYS A 1 276 ? 14.554 -12.321 26.571 1.00 93.00 276 LYS A N 1
ATOM 2144 C CA . LYS A 1 276 ? 14.435 -13.793 26.549 1.00 93.00 276 LYS A CA 1
ATOM 2145 C C . LYS A 1 276 ? 14.927 -14.368 25.215 1.00 93.00 276 LYS A C 1
ATOM 2147 O O . LYS A 1 276 ? 15.784 -15.255 25.208 1.00 93.00 276 LYS A O 1
ATOM 2152 N N . ARG A 1 277 ? 14.503 -13.796 24.080 1.00 91.25 277 ARG A N 1
ATOM 2153 C CA . ARG A 1 277 ? 14.931 -14.213 22.729 1.00 91.25 277 ARG A CA 1
ATOM 2154 C C . ARG A 1 277 ? 16.445 -14.088 22.525 1.00 91.25 277 ARG A C 1
ATOM 2156 O O . ARG A 1 277 ? 17.069 -15.005 21.984 1.00 91.25 277 ARG A O 1
ATOM 2163 N N . LYS A 1 278 ? 17.064 -12.993 22.989 1.00 92.25 278 LYS A N 1
ATOM 2164 C CA . LYS A 1 278 ? 18.528 -12.802 22.938 1.00 92.25 278 LYS A CA 1
ATOM 2165 C C . LYS A 1 278 ? 19.267 -13.846 23.781 1.00 92.25 278 LYS A C 1
ATOM 2167 O O . LYS A 1 278 ? 20.227 -14.438 23.286 1.00 92.25 278 LYS A O 1
ATOM 2172 N N . ARG A 1 279 ? 18.807 -14.117 25.010 1.00 92.06 279 ARG A N 1
ATOM 2173 C CA . ARG A 1 279 ? 19.377 -15.164 25.883 1.00 92.06 279 ARG A CA 1
ATOM 2174 C C . ARG A 1 279 ? 19.282 -16.547 25.234 1.00 92.06 279 ARG A C 1
ATOM 2176 O O . ARG A 1 279 ? 20.293 -17.237 25.137 1.00 92.06 279 ARG A O 1
ATOM 2183 N N . ALA A 1 280 ? 18.123 -16.908 24.683 1.00 90.56 280 ALA A N 1
ATOM 2184 C CA . ALA A 1 280 ? 17.928 -18.179 23.983 1.00 90.56 280 ALA A CA 1
ATOM 2185 C C . ALA A 1 280 ? 18.829 -18.323 22.743 1.00 90.56 280 ALA A C 1
ATOM 2187 O O . ALA A 1 280 ? 19.361 -19.400 22.480 1.00 90.56 280 ALA A O 1
ATOM 2188 N N . LYS A 1 281 ? 19.042 -17.243 21.974 1.00 90.00 281 LYS A N 1
ATOM 2189 C CA . LYS A 1 281 ? 19.972 -17.251 20.830 1.00 90.00 281 LYS A CA 1
ATOM 2190 C C . LYS A 1 281 ? 21.423 -17.454 21.278 1.00 90.00 281 LYS A C 1
ATOM 2192 O O . LYS A 1 281 ? 22.129 -18.246 20.661 1.00 90.00 281 LYS A O 1
ATOM 2197 N N . ARG A 1 282 ? 21.855 -16.784 22.356 1.00 90.44 282 ARG A N 1
ATOM 2198 C CA . ARG A 1 282 ? 23.191 -16.979 22.949 1.00 90.44 282 ARG A CA 1
ATOM 2199 C C . ARG A 1 282 ? 23.377 -18.414 23.439 1.00 90.44 282 ARG A C 1
ATOM 2201 O O . ARG A 1 282 ? 24.364 -19.033 23.066 1.00 90.44 282 ARG A O 1
ATOM 2208 N N . ARG A 1 283 ? 22.395 -18.965 24.163 1.00 88.88 283 ARG A N 1
ATOM 2209 C CA . ARG A 1 283 ? 22.409 -20.362 24.625 1.00 88.88 283 ARG A CA 1
ATOM 2210 C C . ARG A 1 283 ? 22.513 -21.345 23.458 1.00 88.88 283 ARG A C 1
ATOM 2212 O O . ARG A 1 283 ? 23.372 -22.209 23.489 1.00 88.88 283 ARG A O 1
ATOM 2219 N N . ARG A 1 284 ? 21.713 -21.177 22.398 1.00 88.75 284 ARG A N 1
ATOM 2220 C CA . ARG A 1 284 ? 21.794 -22.021 21.188 1.00 88.75 284 ARG A CA 1
ATOM 2221 C C . ARG A 1 284 ? 23.146 -21.928 20.482 1.00 88.75 284 ARG A C 1
ATOM 2223 O O . ARG A 1 284 ? 23.650 -22.937 20.011 1.00 88.75 284 ARG A O 1
ATOM 2230 N N . ARG A 1 285 ? 23.738 -20.732 20.401 1.00 88.06 285 ARG A N 1
ATOM 2231 C CA . ARG A 1 285 ? 25.076 -20.554 19.816 1.00 88.06 285 ARG A CA 1
ATOM 2232 C C . ARG A 1 285 ? 26.152 -21.222 20.671 1.00 88.06 285 ARG A C 1
ATOM 2234 O O . ARG A 1 285 ? 27.045 -21.837 20.113 1.00 88.06 285 ARG A O 1
ATOM 2241 N N . PHE A 1 286 ? 26.044 -21.105 21.992 1.00 87.31 286 PHE A N 1
ATOM 2242 C CA . PHE A 1 286 ? 26.945 -21.763 22.931 1.00 87.31 286 PHE A CA 1
ATOM 2243 C C . PHE A 1 286 ? 26.850 -23.289 22.822 1.00 87.31 286 PHE A C 1
ATOM 2245 O O . PHE A 1 286 ? 27.874 -23.921 22.623 1.00 87.31 286 PHE A O 1
ATOM 2252 N N . LEU A 1 287 ? 25.635 -23.856 22.829 1.00 86.50 287 LEU A N 1
ATOM 2253 C CA . LEU A 1 287 ? 25.390 -25.296 22.645 1.00 86.50 287 LEU A CA 1
ATOM 2254 C C . LEU A 1 287 ? 26.037 -25.832 21.352 1.00 86.50 287 LEU A C 1
ATOM 2256 O O . LEU A 1 287 ? 26.840 -26.759 21.405 1.00 86.50 287 LEU A O 1
ATOM 2260 N N . ARG A 1 288 ? 25.838 -25.136 20.223 1.00 83.81 288 ARG A N 1
ATOM 2261 C CA . ARG A 1 288 ? 26.481 -25.485 18.942 1.00 83.81 288 ARG A CA 1
ATOM 2262 C C . ARG A 1 288 ? 28.012 -25.458 18.975 1.00 83.81 288 ARG A C 1
ATOM 2264 O O . ARG A 1 288 ? 28.628 -26.202 18.226 1.00 83.81 288 ARG A O 1
ATOM 2271 N N . LEU A 1 289 ? 28.623 -24.589 19.784 1.00 81.19 289 LEU A N 1
ATOM 2272 C CA . LEU A 1 289 ? 30.084 -24.512 19.917 1.00 81.19 289 LEU A CA 1
ATOM 2273 C C . LEU A 1 289 ? 30.651 -25.652 20.768 1.00 81.19 289 LEU A C 1
ATOM 2275 O O . LEU A 1 289 ? 31.783 -26.057 20.543 1.00 81.19 289 LEU A O 1
ATOM 2279 N N . ILE A 1 290 ? 29.868 -26.178 21.712 1.00 86.44 290 ILE A N 1
ATOM 2280 C CA . ILE A 1 290 ? 30.265 -27.298 22.579 1.00 86.44 290 ILE A CA 1
ATOM 2281 C C . ILE A 1 290 ? 29.811 -28.667 22.043 1.00 86.44 290 ILE A C 1
ATOM 2283 O O . ILE A 1 290 ? 29.827 -29.645 22.784 1.00 86.44 290 ILE A O 1
ATOM 2287 N N . GLY A 1 291 ? 29.388 -28.746 20.775 1.00 64.56 291 GLY A N 1
ATOM 2288 C CA . GLY A 1 291 ? 29.000 -30.003 20.127 1.00 64.56 291 GLY A CA 1
ATOM 2289 C C . GLY A 1 291 ? 27.730 -30.658 20.686 1.00 64.56 291 GLY A C 1
ATOM 2290 O O . GLY A 1 291 ? 27.586 -31.871 20.559 1.00 64.56 291 GLY A O 1
ATOM 2291 N N . ARG A 1 292 ? 26.826 -29.885 21.310 1.00 54.31 292 ARG A N 1
ATOM 2292 C CA . ARG A 1 292 ? 25.520 -30.350 21.818 1.00 54.31 292 ARG A CA 1
ATOM 2293 C C . ARG A 1 292 ? 24.343 -29.628 21.165 1.00 54.31 292 ARG A C 1
ATOM 2295 O O . ARG A 1 292 ? 24.460 -28.421 20.847 1.00 54.31 292 ARG A O 1
#

Radius of gyration: 25.11 Å; chains: 1; bounding box: 55×63×70 Å